Protein AF-A0A8K0QH72-F1 (afdb_monomer_lite)

Radius of gyration: 19.37 Å; chains: 1; bounding box: 42×41×61 Å

Secondary structure (DSSP, 8-state):
-HHHHHTTT-----GGGGTTS-----SS---EE--TT-SS-EE----S--HHHHS-GGG--HHHHHHHHHHHHHHHHHHHHHHTTSHHHHT-TT-HHHHHHHHHHHHHHHHHHHHHH----SSTTHHHHHHHHHHHHHHHHHHTT--HHHHHHHHHHHHHHHHHHHHHHH----HHHHHHHHHHHHHT--

Sequence (190 aa):
MTREWISRGNISYPAYAHNARGGVIAQGLYKGVHVSAFQTPIPALELLISYDWQVSMDLHNQETYCESLNVELMRIDSWLSYVGRTYEISHGPKQLLKEAPGYVQLLREEFELDFMNIDLSAKEGGYQDIKGLTENVMDFLTDEELNEAEQLYILVALLRATKVCQFVQAGSNTTEMHEILLKDVQIHLV

pLDDT: mean 79.12, std 15.75, range [35.84, 97.62]

Structure (mmCIF, N/CA/C/O backbone):
data_AF-A0A8K0QH72-F1
#
_entry.id   AF-A0A8K0QH72-F1
#
loop_
_atom_site.group_PDB
_atom_site.id
_atom_site.type_symbol
_atom_site.label_atom_id
_atom_site.label_alt_id
_atom_site.label_comp_id
_atom_site.label_asym_id
_atom_site.label_entity_id
_atom_site.label_seq_id
_atom_site.pdbx_PDB_ins_code
_atom_site.Cartn_x
_atom_site.Cartn_y
_atom_site.Cartn_z
_atom_site.occupancy
_atom_site.B_iso_or_equiv
_atom_site.auth_seq_id
_atom_site.auth_comp_id
_atom_site.auth_asym_id
_atom_site.auth_atom_id
_atom_site.pdbx_PDB_model_num
ATOM 1 N N . MET A 1 1 ? 8.242 -16.553 -14.712 1.00 68.31 1 MET A N 1
ATOM 2 C CA . MET A 1 1 ? 8.440 -15.749 -13.474 1.00 68.31 1 MET A CA 1
ATOM 3 C C . MET A 1 1 ? 7.896 -14.334 -13.669 1.00 68.31 1 MET A C 1
ATOM 5 O O . MET A 1 1 ? 7.756 -13.922 -14.808 1.00 68.31 1 MET A O 1
ATOM 9 N N . THR A 1 2 ? 7.621 -13.572 -12.604 1.00 73.88 2 THR A N 1
ATOM 10 C CA . THR A 1 2 ? 7.074 -12.192 -12.657 1.00 73.88 2 THR A CA 1
ATOM 11 C C . THR A 1 2 ? 7.856 -11.261 -13.595 1.00 73.88 2 THR A C 1
ATOM 13 O O . THR A 1 2 ? 7.261 -10.498 -14.343 1.00 73.88 2 THR A O 1
ATOM 16 N N . ARG A 1 3 ? 9.183 -11.407 -13.680 1.00 72.00 3 ARG A N 1
ATOM 17 C CA . ARG A 1 3 ? 10.030 -10.697 -14.656 1.00 72.00 3 ARG A CA 1
ATOM 18 C C . ARG A 1 3 ? 9.653 -10.963 -16.127 1.00 72.00 3 ARG A C 1
ATOM 20 O O . ARG A 1 3 ? 9.614 -10.041 -16.931 1.00 72.00 3 ARG A O 1
ATOM 27 N N . GLU A 1 4 ? 9.300 -12.202 -16.474 1.00 75.56 4 GLU A N 1
ATOM 28 C CA . GLU A 1 4 ? 8.872 -12.577 -17.835 1.00 75.56 4 GLU A CA 1
ATOM 29 C C . GLU A 1 4 ? 7.502 -11.995 -18.209 1.00 75.56 4 GLU A C 1
ATOM 31 O O . GLU A 1 4 ? 7.142 -11.948 -19.381 1.00 75.56 4 GLU A O 1
ATOM 36 N N . TRP A 1 5 ? 6.704 -11.593 -17.218 1.00 75.12 5 TRP A N 1
ATOM 37 C CA . TRP A 1 5 ? 5.420 -10.945 -17.457 1.00 75.12 5 TRP A CA 1
ATOM 38 C C . TRP A 1 5 ? 5.616 -9.501 -17.929 1.00 75.12 5 TRP A C 1
ATOM 40 O O . TRP A 1 5 ? 4.999 -9.107 -18.917 1.00 75.12 5 TRP A O 1
ATOM 50 N N . ILE A 1 6 ? 6.524 -8.757 -17.281 1.00 69.44 6 ILE A N 1
ATOM 51 C CA . ILE A 1 6 ? 6.930 -7.404 -17.704 1.00 69.44 6 ILE A CA 1
ATOM 52 C C . ILE A 1 6 ? 7.567 -7.440 -19.094 1.00 69.44 6 ILE A C 1
ATOM 54 O O . ILE A 1 6 ? 7.204 -6.634 -19.945 1.00 69.44 6 ILE A O 1
ATOM 58 N N . SER A 1 7 ? 8.460 -8.399 -19.371 1.00 69.88 7 SER A N 1
ATOM 59 C CA . SER A 1 7 ? 9.144 -8.465 -20.674 1.00 69.88 7 SER A CA 1
ATOM 60 C C . SER A 1 7 ? 8.210 -8.746 -21.859 1.00 69.88 7 SER A C 1
ATOM 62 O O . SER A 1 7 ? 8.587 -8.520 -23.006 1.00 69.88 7 SER A O 1
ATOM 64 N N . ARG A 1 8 ? 6.976 -9.197 -21.598 1.00 75.88 8 ARG A N 1
ATOM 65 C CA . ARG A 1 8 ? 5.908 -9.361 -22.600 1.00 75.88 8 ARG A CA 1
ATOM 66 C C . ARG A 1 8 ? 5.057 -8.100 -22.802 1.00 75.88 8 ARG A C 1
ATOM 68 O O . ARG A 1 8 ? 4.092 -8.152 -23.556 1.00 75.88 8 ARG A O 1
ATOM 75 N N . GLY A 1 9 ? 5.388 -6.993 -22.135 1.00 69.19 9 GLY A N 1
ATOM 76 C CA . GLY A 1 9 ? 4.671 -5.718 -22.237 1.00 69.19 9 GLY A CA 1
ATOM 77 C C . GLY A 1 9 ? 3.380 -5.646 -21.417 1.00 69.19 9 GLY A C 1
ATOM 78 O O . GLY A 1 9 ? 2.561 -4.759 -21.645 1.00 69.19 9 GLY A O 1
ATOM 79 N N . ASN A 1 10 ? 3.168 -6.570 -20.477 1.00 73.69 10 ASN A N 1
ATOM 80 C CA . ASN A 1 10 ? 1.986 -6.541 -19.621 1.00 73.69 10 ASN A CA 1
ATOM 81 C C . ASN A 1 10 ? 2.133 -5.512 -18.489 1.00 73.69 10 ASN A C 1
ATOM 83 O O . ASN A 1 10 ? 3.229 -5.280 -17.983 1.00 73.69 10 ASN A O 1
ATOM 87 N N . ILE A 1 11 ? 1.004 -4.959 -18.044 1.00 76.00 11 ILE A N 1
ATOM 88 C CA . ILE A 1 11 ? 0.929 -3.913 -17.014 1.00 76.00 11 ILE A CA 1
ATOM 89 C C . ILE A 1 11 ? 0.237 -4.473 -15.763 1.00 76.00 11 ILE A C 1
ATOM 91 O O . ILE A 1 11 ? -0.675 -5.297 -15.876 1.00 76.00 11 ILE A O 1
ATOM 95 N N . SER A 1 12 ? 0.648 -4.019 -14.578 1.00 78.19 12 SER A N 1
ATOM 96 C CA . SER A 1 12 ? -0.031 -4.283 -13.306 1.00 78.19 12 SER A CA 1
ATOM 97 C C . SER A 1 12 ? -0.671 -3.028 -12.731 1.00 78.19 12 SER A C 1
ATOM 99 O O . SER A 1 12 ? -0.249 -1.910 -13.014 1.00 78.19 12 SER A O 1
ATOM 101 N N . TYR A 1 13 ? -1.715 -3.224 -11.931 1.00 79.25 13 TYR A N 1
ATOM 102 C CA . TYR A 1 13 ? -2.348 -2.166 -11.153 1.00 79.25 13 TYR A CA 1
ATOM 103 C C . TYR A 1 13 ? -3.208 -2.785 -10.044 1.00 79.25 13 TYR A C 1
ATOM 105 O O . TYR A 1 13 ? -3.777 -3.865 -10.248 1.00 79.25 13 TYR A O 1
ATOM 113 N N . PRO A 1 14 ? -3.344 -2.117 -8.886 1.00 79.00 14 PRO A N 1
ATOM 114 C CA . PRO A 1 14 ? -4.219 -2.568 -7.815 1.00 79.00 14 PRO A CA 1
ATOM 115 C C . PRO A 1 14 ? -5.691 -2.316 -8.168 1.00 79.00 14 PRO A C 1
ATOM 117 O O . PRO A 1 14 ? -6.019 -1.483 -9.015 1.00 79.00 14 PRO A O 1
ATOM 120 N N . ALA A 1 15 ? -6.607 -3.004 -7.487 1.00 75.50 15 ALA A N 1
ATOM 121 C CA . ALA A 1 15 ? -8.042 -2.894 -7.763 1.00 75.50 15 ALA A CA 1
ATOM 122 C C . ALA A 1 15 ? -8.595 -1.468 -7.575 1.00 75.50 15 ALA A C 1
ATOM 124 O O . ALA A 1 15 ? -9.437 -1.031 -8.365 1.00 75.50 15 ALA A O 1
ATOM 125 N N . TYR A 1 16 ? -8.090 -0.724 -6.584 1.00 75.06 16 TYR A N 1
ATOM 126 C CA . TYR A 1 16 ? -8.514 0.656 -6.329 1.00 75.06 16 TYR A CA 1
ATOM 127 C C . TYR A 1 16 ? -8.073 1.647 -7.408 1.00 75.06 16 TYR A C 1
ATOM 129 O O . TYR A 1 16 ? -8.712 2.677 -7.584 1.00 75.06 16 TYR A O 1
ATOM 137 N N . ALA A 1 17 ? -7.045 1.324 -8.199 1.00 68.50 17 ALA A N 1
ATOM 138 C CA . ALA A 1 17 ? -6.631 2.159 -9.326 1.00 68.50 17 ALA A CA 1
ATOM 139 C C . ALA A 1 17 ? -7.588 2.051 -10.529 1.00 68.50 17 ALA A C 1
ATOM 141 O O . ALA A 1 17 ? -7.471 2.814 -11.484 1.00 68.50 17 ALA A O 1
ATOM 142 N N . HIS A 1 18 ? -8.536 1.107 -10.500 1.00 71.31 18 HIS A N 1
ATOM 143 C CA . HIS A 1 18 ? -9.502 0.893 -11.574 1.00 71.31 18 HIS A CA 1
ATOM 144 C C . HIS A 1 18 ? -10.928 0.695 -11.024 1.00 71.31 18 HIS A C 1
ATOM 146 O O . HIS A 1 18 ? -11.632 -0.248 -11.400 1.00 71.31 18 HIS A O 1
ATOM 152 N N . ASN A 1 19 ? -11.379 1.586 -10.133 1.00 63.50 19 ASN A N 1
ATOM 153 C CA . ASN A 1 19 ? -12.757 1.615 -9.611 1.00 63.50 19 ASN A CA 1
ATOM 154 C C . ASN A 1 19 ? -13.240 0.246 -9.087 1.00 63.50 19 ASN A C 1
ATOM 156 O O . ASN A 1 19 ? -14.319 -0.220 -9.461 1.00 63.50 19 ASN A O 1
ATOM 160 N N . ALA A 1 20 ? -12.417 -0.427 -8.279 1.00 69.00 20 ALA A N 1
ATOM 161 C CA . ALA A 1 20 ? -12.689 -1.746 -7.704 1.00 69.00 20 ALA A CA 1
ATOM 162 C C . ALA A 1 20 ? -12.863 -2.907 -8.711 1.00 69.00 20 ALA A C 1
ATOM 164 O O . ALA A 1 20 ? -13.344 -3.975 -8.336 1.00 69.00 20 ALA A O 1
ATOM 165 N N . ARG A 1 21 ? -12.447 -2.776 -9.982 1.00 70.38 21 ARG A N 1
ATOM 166 C CA . ARG A 1 21 ? -12.589 -3.845 -11.003 1.00 70.38 21 ARG A CA 1
ATOM 167 C C . ARG A 1 21 ? -11.536 -4.960 -10.902 1.00 70.38 21 ARG A C 1
ATOM 169 O O . ARG A 1 21 ? -11.047 -5.465 -11.908 1.00 70.38 21 ARG A O 1
ATOM 176 N N . GLY A 1 22 ? -11.180 -5.351 -9.683 1.00 68.62 22 GLY A N 1
ATOM 177 C CA . GLY A 1 22 ? -10.379 -6.542 -9.400 1.00 68.62 22 GLY A CA 1
ATOM 178 C C . GLY A 1 22 ? -8.860 -6.395 -9.536 1.00 68.62 22 GLY A C 1
ATOM 179 O O . GLY A 1 22 ? -8.157 -7.183 -8.920 1.00 68.62 22 GLY A O 1
ATOM 180 N N . GLY A 1 23 ? -8.310 -5.411 -10.251 1.00 81.62 23 GLY A N 1
ATOM 181 C CA . GLY A 1 23 ? -6.847 -5.264 -10.380 1.00 81.62 23 GLY A CA 1
ATOM 182 C C . GLY A 1 23 ? -6.154 -6.477 -11.028 1.00 81.62 23 GLY A C 1
ATOM 183 O O . GLY A 1 23 ? -6.790 -7.485 -11.363 1.00 81.62 23 GLY A O 1
ATOM 184 N N . VAL A 1 24 ? -4.838 -6.393 -11.207 1.00 84.19 24 VAL A N 1
ATOM 185 C CA . VAL A 1 24 ? -4.035 -7.410 -11.905 1.00 84.19 24 VAL A CA 1
ATOM 186 C C . VAL A 1 24 ? -3.139 -8.156 -10.925 1.00 84.19 24 VAL A C 1
ATOM 188 O O . VAL A 1 24 ? -2.323 -7.558 -10.232 1.00 84.19 24 VAL A O 1
ATOM 191 N N . ILE A 1 25 ? -3.250 -9.485 -10.925 1.00 88.88 25 ILE A N 1
ATOM 192 C CA . ILE A 1 25 ? -2.286 -10.375 -10.274 1.00 88.88 25 ILE A CA 1
ATOM 193 C C . ILE A 1 25 ? -1.319 -10.848 -11.357 1.00 88.88 25 ILE A C 1
ATOM 195 O O . ILE A 1 25 ? -1.721 -11.562 -12.279 1.00 88.88 25 ILE A O 1
ATOM 199 N N . ALA A 1 26 ? -0.061 -10.423 -11.276 1.00 85.81 26 ALA A N 1
ATOM 200 C CA . ALA A 1 26 ? 0.959 -10.840 -12.226 1.00 85.81 26 ALA A CA 1
ATOM 201 C C . ALA A 1 26 ? 1.251 -12.344 -12.110 1.00 85.81 26 ALA A C 1
ATOM 203 O O . ALA A 1 26 ? 1.039 -12.980 -11.079 1.00 85.81 26 ALA A O 1
ATOM 204 N N . GLN A 1 27 ? 1.779 -12.944 -13.175 1.00 84.25 27 GLN A N 1
ATOM 205 C CA . GLN A 1 27 ? 2.181 -14.346 -13.112 1.00 84.25 27 GLN A CA 1
ATOM 206 C C . GLN A 1 27 ? 3.404 -14.516 -12.197 1.00 84.25 27 GLN A C 1
ATOM 208 O O . GLN A 1 27 ? 4.429 -13.855 -12.371 1.00 84.25 27 GLN A O 1
ATOM 213 N N . GLY A 1 28 ? 3.337 -15.446 -11.248 1.00 82.31 28 GLY A N 1
ATOM 214 C CA . GLY A 1 28 ? 4.424 -15.692 -10.305 1.00 82.31 28 GLY A CA 1
ATOM 215 C C . GLY A 1 28 ? 4.084 -16.761 -9.275 1.00 82.31 28 GLY A C 1
ATOM 216 O O . GLY A 1 28 ? 2.954 -17.240 -9.211 1.00 82.31 28 GLY A O 1
ATOM 217 N N . LEU A 1 29 ? 5.086 -17.139 -8.484 1.00 83.50 29 LEU A N 1
ATOM 218 C CA . LEU A 1 29 ? 4.887 -17.922 -7.270 1.00 83.50 29 LEU A CA 1
ATOM 219 C C . LEU A 1 29 ? 4.715 -16.947 -6.108 1.00 83.50 29 LEU A C 1
ATOM 221 O O . LEU A 1 29 ? 5.531 -16.044 -5.945 1.00 83.50 29 LEU A O 1
ATOM 225 N N . TYR A 1 30 ? 3.668 -17.153 -5.317 1.00 87.12 30 TYR A N 1
ATOM 226 C CA . TYR A 1 30 ? 3.351 -16.342 -4.150 1.00 87.12 30 TYR A CA 1
ATOM 227 C C . TYR A 1 30 ? 3.384 -17.241 -2.921 1.00 87.12 30 TYR A C 1
ATOM 229 O O . TYR A 1 30 ? 2.559 -18.147 -2.784 1.00 87.12 30 TYR A O 1
ATOM 237 N N . LYS A 1 31 ? 4.355 -17.022 -2.033 1.00 90.31 31 LYS A N 1
ATOM 238 C CA . LYS A 1 31 ? 4.421 -17.758 -0.769 1.00 90.31 31 LYS A CA 1
ATOM 239 C C . LYS A 1 31 ? 3.303 -17.266 0.147 1.00 90.31 31 LYS A C 1
ATOM 241 O O . LYS A 1 31 ? 3.271 -16.088 0.475 1.00 90.31 31 LYS A O 1
ATOM 246 N N . GLY A 1 32 ? 2.408 -18.155 0.566 1.00 92.44 32 GLY A N 1
ATOM 247 C CA . GLY A 1 32 ? 1.374 -17.822 1.545 1.00 92.44 32 GLY A CA 1
ATOM 248 C C . GLY A 1 32 ? 1.959 -17.641 2.948 1.00 92.44 32 GLY A C 1
ATOM 249 O O . GLY A 1 32 ? 2.803 -18.430 3.379 1.00 92.44 32 GLY A O 1
ATOM 250 N N . VAL A 1 33 ? 1.491 -16.623 3.662 1.00 94.06 33 VAL A N 1
ATOM 251 C CA . VAL A 1 33 ? 1.757 -16.374 5.081 1.00 94.06 33 VAL A CA 1
ATOM 252 C C . VAL A 1 33 ? 0.435 -16.235 5.822 1.00 94.06 33 VAL A C 1
ATOM 254 O O . VAL A 1 33 ? -0.546 -15.719 5.286 1.00 94.06 33 VAL A O 1
ATOM 257 N N . HIS A 1 34 ? 0.398 -16.738 7.052 1.00 95.06 34 HIS A N 1
ATOM 258 C CA . HIS A 1 34 ? -0.758 -16.566 7.916 1.00 95.06 34 HIS A CA 1
ATOM 259 C C . HIS A 1 34 ? -0.595 -15.277 8.719 1.00 95.06 34 HIS A C 1
ATOM 261 O O . HIS A 1 34 ? 0.409 -15.098 9.406 1.00 95.06 34 HIS A O 1
ATOM 267 N N . VAL A 1 35 ? -1.584 -14.397 8.608 1.00 93.81 35 VAL A N 1
ATOM 268 C CA . VAL A 1 35 ? -1.690 -13.145 9.357 1.00 93.81 35 VAL A CA 1
ATOM 269 C C . VAL A 1 35 ? -3.032 -13.199 10.074 1.00 93.81 35 VAL A C 1
ATOM 271 O O . VAL A 1 35 ? -4.037 -13.488 9.431 1.00 93.81 35 VAL A O 1
ATOM 274 N N . SER A 1 36 ? -3.047 -12.952 11.385 1.00 95.31 36 SER A N 1
ATOM 275 C CA . SER A 1 36 ? -4.231 -13.124 12.247 1.00 95.31 36 SER A CA 1
ATOM 276 C C . SER A 1 36 ? -5.457 -12.350 11.771 1.00 95.31 36 SER A C 1
ATOM 278 O O . SER A 1 36 ? -6.576 -12.834 11.911 1.00 95.31 36 SER A O 1
ATOM 280 N N . ALA A 1 37 ? -5.236 -11.183 11.166 1.00 95.38 37 ALA A N 1
ATOM 281 C CA . ALA A 1 37 ? -6.281 -10.327 10.623 1.00 95.38 37 ALA A CA 1
ATOM 282 C C . ALA A 1 37 ? -7.035 -10.936 9.421 1.00 95.38 37 ALA A C 1
ATOM 284 O O . ALA A 1 37 ? -8.069 -10.405 9.032 1.00 95.38 37 ALA A O 1
ATOM 285 N N . PHE A 1 38 ? -6.543 -12.032 8.827 1.00 96.44 38 PHE A N 1
ATOM 286 C CA . PHE A 1 38 ? -7.126 -12.661 7.640 1.00 96.44 38 PHE A CA 1
ATOM 287 C C . PHE A 1 38 ? -7.519 -14.119 7.903 1.00 96.44 38 PHE A C 1
ATOM 289 O O . PHE A 1 38 ? -6.746 -14.915 8.439 1.00 96.44 38 PHE A O 1
ATOM 296 N N . GLN A 1 39 ? -8.705 -14.510 7.435 1.00 94.12 39 GLN A N 1
ATOM 297 C CA . GLN A 1 39 ? -9.227 -15.876 7.552 1.00 94.12 39 GLN A CA 1
ATOM 298 C C . GLN A 1 39 ? -8.432 -16.885 6.717 1.00 94.12 39 GLN A C 1
ATOM 300 O O . GLN A 1 39 ? -8.356 -18.068 7.055 1.00 94.12 39 GLN A O 1
ATOM 305 N N . THR A 1 40 ? -7.838 -16.431 5.613 1.00 93.31 40 THR A N 1
ATOM 306 C CA . THR A 1 40 ? -7.041 -17.263 4.706 1.00 93.31 40 THR A CA 1
ATOM 307 C C . THR A 1 40 ? -5.610 -16.752 4.612 1.00 93.31 40 THR A C 1
ATOM 309 O O . THR A 1 40 ? -5.403 -15.541 4.690 1.00 93.31 40 THR A O 1
ATOM 312 N N . PRO A 1 41 ? -4.619 -17.630 4.369 1.00 95.31 41 PRO A N 1
ATOM 313 C CA . PRO A 1 41 ? -3.264 -17.187 4.072 1.00 95.31 41 PRO A CA 1
ATOM 314 C C . PRO A 1 41 ? -3.239 -16.185 2.913 1.00 95.31 41 PRO A C 1
ATOM 316 O O . PRO A 1 41 ? -3.846 -16.421 1.865 1.00 95.31 41 PRO A O 1
ATOM 319 N N . ILE A 1 42 ? -2.499 -15.096 3.097 1.00 95.31 42 ILE A N 1
ATOM 320 C CA . ILE A 1 42 ? -2.268 -14.077 2.070 1.00 95.31 42 ILE A CA 1
ATOM 321 C C . ILE A 1 42 ? -0.845 -14.210 1.516 1.00 95.31 42 ILE A C 1
ATOM 323 O O . ILE A 1 42 ? 0.019 -14.778 2.186 1.00 95.31 42 ILE A O 1
ATOM 327 N N . PRO A 1 43 ? -0.552 -13.720 0.303 1.00 93.75 43 PRO A N 1
ATOM 328 C CA . PRO A 1 43 ? 0.814 -13.668 -0.199 1.00 93.75 43 PRO A CA 1
ATOM 329 C C . PRO A 1 43 ? 1.737 -12.893 0.749 1.00 93.75 43 PRO A C 1
ATOM 331 O O . PRO A 1 43 ? 1.364 -11.842 1.268 1.00 93.75 43 PRO A O 1
ATOM 334 N N . ALA A 1 44 ? 2.960 -13.376 0.945 1.00 91.75 44 ALA A N 1
ATOM 335 C CA . ALA A 1 44 ? 4.017 -12.595 1.569 1.00 91.75 44 ALA A CA 1
ATOM 336 C C . ALA A 1 44 ? 4.313 -11.362 0.707 1.00 91.75 44 ALA A C 1
ATOM 338 O O . ALA A 1 44 ? 4.398 -11.461 -0.522 1.00 91.75 44 ALA A O 1
ATOM 339 N N . LEU A 1 45 ? 4.490 -10.208 1.347 1.00 87.75 45 LEU A N 1
ATOM 340 C CA . LEU A 1 45 ? 4.969 -9.017 0.664 1.00 87.75 45 LEU A CA 1
ATOM 341 C C . LEU A 1 45 ? 6.483 -9.147 0.459 1.00 87.75 45 LEU A C 1
ATOM 343 O O . LEU A 1 45 ? 7.265 -9.017 1.397 1.00 87.75 45 LEU A O 1
ATOM 347 N N . GLU A 1 46 ? 6.893 -9.456 -0.768 1.00 80.56 46 GLU A N 1
ATOM 348 C CA . GLU A 1 46 ? 8.305 -9.573 -1.134 1.00 80.56 46 GLU A CA 1
ATOM 349 C C . GLU A 1 46 ? 8.829 -8.220 -1.619 1.00 80.56 46 GLU A C 1
ATOM 351 O O . GLU A 1 46 ? 8.650 -7.860 -2.785 1.00 80.56 46 GLU A O 1
ATOM 356 N N . LEU A 1 47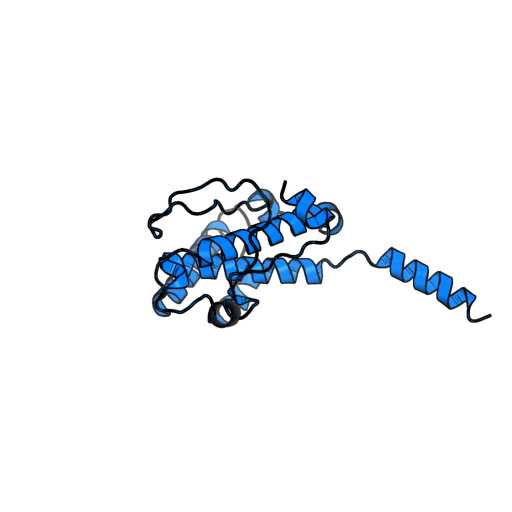 ? 9.477 -7.483 -0.717 1.00 80.06 47 LEU A N 1
ATOM 357 C CA . LEU A 1 47 ? 10.192 -6.252 -1.043 1.00 80.06 47 LEU A CA 1
ATOM 358 C C . LEU A 1 47 ? 11.596 -6.583 -1.552 1.00 80.06 47 LEU A C 1
ATOM 360 O O . LEU A 1 47 ? 12.217 -7.557 -1.126 1.00 80.06 47 LEU A O 1
ATOM 364 N N . LEU A 1 48 ? 12.090 -5.782 -2.490 1.00 68.62 48 LEU A N 1
ATOM 365 C CA . LEU A 1 48 ? 13.369 -6.028 -3.162 1.00 68.62 48 LEU A CA 1
ATOM 366 C C . LEU A 1 48 ? 14.576 -5.715 -2.258 1.00 68.62 48 LEU A C 1
ATOM 368 O O . LEU A 1 48 ? 15.712 -6.046 -2.586 1.00 68.62 48 LEU A O 1
ATOM 372 N N . ILE A 1 49 ? 14.339 -5.042 -1.135 1.00 64.31 49 ILE A N 1
ATOM 373 C CA . ILE A 1 49 ? 15.343 -4.222 -0.467 1.00 64.31 49 ILE A CA 1
ATOM 374 C C . ILE A 1 49 ? 15.493 -4.665 0.994 1.00 64.31 49 ILE A C 1
ATOM 376 O O . ILE A 1 49 ? 14.510 -4.680 1.733 1.00 64.31 49 ILE A O 1
ATOM 380 N N . SER A 1 50 ? 16.713 -5.036 1.413 1.00 59.00 50 SER A N 1
ATOM 381 C CA . SER A 1 50 ? 17.027 -5.272 2.831 1.00 59.00 50 SER A CA 1
ATOM 382 C C . SER A 1 50 ? 17.051 -3.948 3.599 1.00 59.00 50 SER A C 1
ATOM 384 O O . SER A 1 50 ? 17.275 -2.886 3.018 1.00 59.00 50 SER A O 1
ATOM 386 N N . TYR A 1 51 ? 16.861 -4.013 4.917 1.00 56.28 51 TYR A N 1
ATOM 387 C CA . TYR A 1 51 ? 16.991 -2.866 5.823 1.00 56.28 51 TYR A CA 1
ATOM 388 C C . TYR A 1 51 ? 18.266 -2.034 5.557 1.00 56.28 51 TYR A C 1
ATOM 390 O O . TYR A 1 51 ? 18.220 -0.809 5.572 1.00 56.28 51 TYR A O 1
ATOM 398 N N . ASP A 1 52 ? 19.376 -2.680 5.183 1.00 53.97 52 ASP A N 1
ATOM 399 C CA . ASP A 1 52 ? 20.667 -2.028 4.903 1.00 53.97 52 ASP A CA 1
ATOM 400 C C . ASP A 1 52 ? 20.622 -1.007 3.753 1.00 53.97 52 ASP A C 1
ATOM 402 O O . ASP A 1 52 ? 21.389 -0.046 3.733 1.00 53.97 52 ASP A O 1
ATOM 406 N N . TRP A 1 53 ? 19.717 -1.190 2.794 1.00 56.91 53 TRP A N 1
ATOM 407 C CA . TRP A 1 53 ? 19.541 -0.283 1.658 1.00 56.91 53 TRP A CA 1
ATOM 408 C C . TRP A 1 53 ? 18.544 0.835 1.974 1.00 56.91 53 TRP A C 1
ATOM 410 O O . TRP A 1 53 ? 18.684 1.926 1.437 1.00 56.91 53 TRP A O 1
ATOM 420 N N . GLN A 1 54 ? 17.613 0.630 2.917 1.00 55.91 54 GLN A N 1
ATOM 421 C CA . GLN A 1 54 ? 16.748 1.705 3.434 1.00 55.91 54 GLN A CA 1
ATOM 422 C C . GLN A 1 54 ? 17.539 2.775 4.203 1.00 55.91 54 GLN A C 1
ATOM 424 O O . GLN A 1 54 ? 17.118 3.926 4.256 1.00 55.91 54 GLN A O 1
ATOM 429 N N . VAL A 1 55 ? 18.691 2.404 4.770 1.00 53.53 55 VAL A N 1
ATOM 430 C CA . VAL A 1 55 ? 19.508 3.281 5.625 1.00 53.53 55 VAL A CA 1
ATOM 431 C C . VAL A 1 55 ? 20.781 3.812 4.947 1.00 53.53 55 VAL A C 1
ATOM 433 O O . VAL A 1 55 ? 21.504 4.606 5.546 1.00 53.53 55 VAL A O 1
ATOM 436 N N . SER A 1 56 ? 21.092 3.392 3.712 1.00 52.50 56 SER A N 1
ATOM 437 C CA . SER A 1 56 ? 22.347 3.743 3.028 1.00 52.50 56 SER A CA 1
ATOM 438 C C . SER A 1 56 ? 22.107 4.538 1.746 1.00 52.50 56 SER A C 1
ATOM 440 O O . SER A 1 56 ? 21.688 3.998 0.723 1.00 52.50 56 SER A O 1
ATOM 442 N N . MET A 1 57 ? 22.441 5.834 1.783 1.00 50.25 57 MET A N 1
ATOM 443 C CA . MET A 1 57 ? 22.327 6.737 0.631 1.00 50.25 57 MET A CA 1
ATOM 444 C C . MET A 1 57 ? 23.121 6.264 -0.599 1.00 50.25 57 MET A C 1
ATOM 446 O O . MET A 1 57 ? 22.668 6.471 -1.723 1.00 50.25 57 MET A O 1
ATOM 450 N N . ASP A 1 58 ? 24.230 5.551 -0.395 1.00 53.53 58 ASP A N 1
ATOM 451 C CA . ASP A 1 58 ? 25.155 5.118 -1.450 1.00 53.53 58 ASP A CA 1
ATOM 452 C C . ASP A 1 58 ? 24.634 3.944 -2.303 1.00 53.53 58 ASP A C 1
ATOM 454 O O . ASP A 1 58 ? 25.192 3.648 -3.362 1.00 53.53 58 ASP A O 1
ATOM 458 N N . LEU A 1 59 ? 23.558 3.270 -1.876 1.00 53.16 59 LEU A N 1
ATOM 459 C CA . LEU A 1 59 ? 22.980 2.125 -2.591 1.00 53.16 59 LEU A CA 1
ATOM 460 C C . LEU A 1 59 ? 21.843 2.507 -3.564 1.00 53.16 59 LEU A C 1
ATOM 4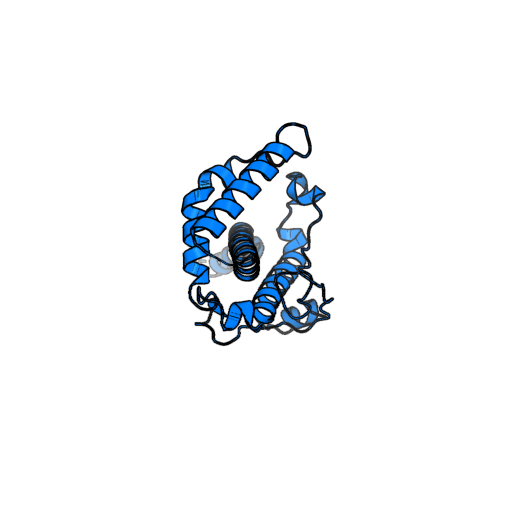62 O O . LEU A 1 59 ? 21.392 1.663 -4.345 1.00 53.16 59 LEU A O 1
ATOM 466 N N . HIS A 1 60 ? 21.423 3.777 -3.591 1.00 58.31 60 HIS A N 1
ATOM 467 C CA . HIS A 1 60 ? 20.279 4.282 -4.367 1.00 58.31 60 HIS A CA 1
ATOM 468 C C . HIS A 1 60 ? 20.558 4.531 -5.862 1.00 58.31 60 HIS A C 1
ATOM 470 O O . HIS A 1 60 ? 19.961 5.431 -6.452 1.00 58.31 60 HIS A O 1
ATOM 476 N N . ASN A 1 61 ? 21.429 3.761 -6.527 1.00 63.31 61 ASN A N 1
ATOM 477 C CA . ASN A 1 61 ? 21.574 3.892 -7.984 1.00 63.31 61 ASN A CA 1
ATOM 478 C C . ASN A 1 61 ? 20.346 3.291 -8.698 1.00 63.31 61 ASN A C 1
ATOM 480 O O . ASN A 1 61 ? 20.345 2.138 -9.132 1.00 63.31 61 ASN A O 1
ATOM 484 N N . GLN A 1 62 ? 19.275 4.079 -8.783 1.00 60.12 62 GLN A N 1
ATOM 485 C CA . GLN A 1 62 ? 17.982 3.665 -9.324 1.00 60.12 62 GLN A CA 1
ATOM 486 C C . GLN A 1 62 ? 18.059 3.277 -10.810 1.00 60.12 62 GLN A C 1
ATOM 488 O O . GLN A 1 62 ? 17.334 2.373 -11.223 1.00 60.12 62 GLN A O 1
ATOM 493 N N . GLU A 1 63 ? 18.981 3.858 -11.590 1.00 62.34 63 GLU A N 1
ATOM 494 C CA . GLU A 1 63 ? 19.213 3.461 -12.989 1.00 62.34 63 GLU A CA 1
ATOM 495 C C . GLU A 1 63 ? 19.695 2.008 -13.093 1.00 62.34 63 GLU A C 1
ATOM 497 O O . GLU A 1 63 ? 19.217 1.246 -13.933 1.00 62.34 63 GLU A O 1
ATOM 502 N N . THR A 1 64 ? 20.580 1.587 -12.186 1.00 65.81 64 THR A N 1
ATOM 503 C CA . THR A 1 64 ? 21.129 0.220 -12.173 1.00 65.81 64 THR A CA 1
ATOM 504 C C . THR A 1 64 ? 20.083 -0.816 -11.750 1.00 65.81 64 THR A C 1
ATOM 506 O O . THR A 1 64 ? 20.122 -1.962 -12.198 1.00 65.81 64 THR A O 1
ATOM 509 N N . TYR A 1 65 ? 19.120 -0.425 -10.910 1.00 70.12 65 TYR A N 1
ATOM 510 C CA . TYR A 1 65 ? 18.124 -1.335 -10.334 1.00 70.12 65 TYR A CA 1
ATOM 511 C C . TYR A 1 65 ? 16.717 -1.192 -10.928 1.00 70.12 65 TYR A C 1
ATOM 513 O O . TYR A 1 65 ? 15.795 -1.838 -10.432 1.00 70.12 65 TYR A O 1
ATOM 521 N N . CYS A 1 66 ? 16.535 -0.415 -12.001 1.00 71.62 66 CYS A N 1
ATOM 522 C CA . CYS A 1 66 ? 15.224 -0.088 -12.575 1.00 71.62 66 CYS A CA 1
ATOM 523 C C . CYS A 1 66 ? 14.350 -1.325 -12.870 1.00 71.62 66 CYS A C 1
ATOM 525 O O . CYS A 1 66 ? 13.186 -1.370 -12.477 1.00 71.62 66 CYS A O 1
ATOM 527 N N . GLU A 1 67 ? 14.905 -2.380 -13.481 1.00 74.88 67 GLU A N 1
ATOM 528 C CA . GLU A 1 67 ? 14.155 -3.619 -13.748 1.00 74.88 67 GLU A CA 1
ATOM 529 C C . GLU A 1 67 ? 13.690 -4.304 -12.453 1.00 74.88 67 GLU A C 1
ATOM 531 O O . GLU A 1 67 ? 12.548 -4.750 -12.339 1.00 74.88 67 GLU A O 1
ATOM 536 N N . SER A 1 68 ? 14.576 -4.385 -11.464 1.00 78.19 68 SER A N 1
ATOM 537 C CA . SER A 1 68 ? 14.290 -5.014 -10.178 1.00 78.19 68 SER A CA 1
ATOM 538 C C . SER A 1 68 ? 13.242 -4.223 -9.401 1.00 78.19 68 SER A C 1
ATOM 540 O O . SER A 1 68 ? 12.281 -4.799 -8.894 1.00 78.19 68 SER A O 1
ATOM 542 N N . LEU A 1 69 ? 13.369 -2.899 -9.389 1.00 77.31 69 LEU A N 1
ATOM 543 C CA . LEU A 1 69 ? 12.373 -2.006 -8.828 1.00 77.31 69 LEU A CA 1
ATOM 544 C C . LEU A 1 69 ? 11.020 -2.225 -9.552 1.00 77.31 69 LEU A C 1
ATOM 546 O O . LEU A 1 69 ? 10.009 -2.453 -8.887 1.00 77.31 69 LEU A O 1
ATOM 550 N N . ASN A 1 70 ? 10.962 -2.256 -10.889 1.00 79.06 70 ASN A N 1
ATOM 551 C CA . ASN A 1 70 ? 9.704 -2.493 -11.623 1.00 79.06 70 ASN A CA 1
ATOM 552 C C . ASN A 1 70 ? 9.037 -3.825 -11.236 1.00 79.06 70 ASN A C 1
ATOM 554 O O . ASN A 1 70 ? 7.812 -3.909 -11.107 1.00 79.06 70 ASN A O 1
ATOM 558 N N . VAL A 1 71 ? 9.837 -4.870 -11.006 1.00 82.19 71 VAL A N 1
ATOM 559 C CA . VAL A 1 71 ? 9.343 -6.157 -10.498 1.00 82.19 71 VAL A CA 1
ATOM 560 C C . VAL A 1 71 ? 8.781 -6.021 -9.078 1.00 82.19 71 VAL A C 1
ATOM 562 O O . VAL A 1 71 ? 7.738 -6.613 -8.797 1.00 82.19 71 VAL A O 1
ATOM 565 N N . GLU A 1 72 ? 9.424 -5.254 -8.195 1.00 84.62 72 GLU A N 1
ATOM 566 C CA . GLU A 1 72 ? 8.919 -4.954 -6.845 1.00 84.62 72 GLU A CA 1
ATOM 567 C C . GLU A 1 72 ? 7.554 -4.265 -6.903 1.00 84.62 72 GLU A C 1
ATOM 569 O O . GLU A 1 72 ? 6.598 -4.741 -6.290 1.00 84.62 72 GLU A O 1
ATOM 574 N N . LEU A 1 73 ? 7.427 -3.198 -7.696 1.00 84.25 73 LEU A N 1
ATOM 575 C CA . LEU A 1 73 ? 6.168 -2.468 -7.837 1.00 84.25 73 LEU A CA 1
ATOM 576 C C . LEU A 1 73 ? 5.050 -3.374 -8.363 1.00 84.25 73 LEU A C 1
ATOM 578 O O . LEU A 1 73 ? 3.946 -3.380 -7.822 1.00 84.25 73 LEU A O 1
ATOM 582 N N . MET A 1 74 ? 5.350 -4.209 -9.360 1.00 86.31 74 MET A N 1
ATOM 583 C CA . MET A 1 74 ? 4.376 -5.161 -9.888 1.00 86.31 74 MET A CA 1
ATOM 584 C C . MET A 1 74 ? 3.964 -6.224 -8.861 1.00 86.31 74 MET A C 1
ATOM 586 O O . MET A 1 74 ? 2.815 -6.680 -8.849 1.00 86.31 74 MET A O 1
ATOM 590 N N . ARG A 1 75 ? 4.881 -6.631 -7.980 1.00 88.31 75 ARG A N 1
ATOM 591 C CA . ARG A 1 75 ? 4.570 -7.538 -6.868 1.00 88.31 75 ARG A CA 1
ATOM 592 C C . ARG A 1 75 ? 3.686 -6.865 -5.828 1.00 88.31 75 ARG A C 1
ATOM 594 O O . ARG A 1 75 ? 2.743 -7.510 -5.381 1.00 88.31 75 ARG A O 1
ATOM 601 N N . ILE A 1 76 ? 3.925 -5.593 -5.515 1.00 90.94 76 ILE A N 1
ATOM 602 C CA . ILE A 1 76 ? 3.058 -4.797 -4.637 1.00 90.94 76 ILE A CA 1
ATOM 603 C C . ILE A 1 76 ? 1.654 -4.661 -5.252 1.00 90.94 76 ILE A C 1
ATOM 605 O O . ILE A 1 76 ? 0.665 -4.961 -4.586 1.00 90.94 76 ILE A O 1
ATOM 609 N N . ASP A 1 77 ? 1.547 -4.314 -6.538 1.00 90.38 77 ASP A N 1
ATOM 610 C CA . ASP A 1 77 ? 0.258 -4.232 -7.244 1.00 90.38 77 ASP A CA 1
ATOM 611 C C . ASP A 1 77 ? -0.481 -5.584 -7.250 1.00 90.38 77 ASP A C 1
ATOM 613 O O . ASP A 1 77 ? -1.701 -5.643 -7.061 1.00 90.38 77 ASP A O 1
ATOM 617 N N . SER A 1 78 ? 0.258 -6.684 -7.437 1.00 91.12 78 SER A N 1
ATOM 618 C CA . SER A 1 78 ? -0.292 -8.043 -7.386 1.00 91.12 78 SER A CA 1
ATOM 619 C C . SER A 1 78 ? -0.755 -8.420 -5.985 1.00 91.12 78 SER A C 1
ATOM 621 O O . SER A 1 78 ? -1.799 -9.052 -5.845 1.00 91.12 78 SER A O 1
ATOM 623 N N . TRP A 1 79 ? 0.002 -8.028 -4.956 1.00 94.31 79 TRP A N 1
ATOM 624 C CA . TRP A 1 79 ? -0.352 -8.240 -3.556 1.00 94.31 79 TRP A CA 1
ATOM 625 C C . TRP A 1 79 ? -1.646 -7.504 -3.222 1.00 94.31 79 TRP A C 1
ATOM 627 O O . TRP A 1 79 ? -2.599 -8.135 -2.777 1.00 94.31 79 TRP A O 1
ATOM 637 N N . LEU A 1 80 ? -1.735 -6.210 -3.549 1.00 94.00 80 LEU A N 1
ATOM 638 C CA . LEU A 1 80 ? -2.940 -5.398 -3.343 1.00 94.00 80 LEU A CA 1
ATOM 639 C C . LEU A 1 80 ? -4.137 -5.966 -4.111 1.00 94.00 80 LEU A C 1
ATOM 641 O O . LEU A 1 80 ? -5.251 -6.008 -3.601 1.00 94.00 80 LEU A O 1
ATOM 645 N N . SER A 1 81 ? -3.915 -6.471 -5.323 1.00 92.75 81 SER A N 1
ATOM 646 C CA . SER A 1 81 ? -4.962 -7.139 -6.097 1.00 92.75 81 SER A CA 1
ATOM 647 C C . SER A 1 81 ? -5.407 -8.452 -5.449 1.00 92.75 81 SER A C 1
ATOM 649 O O . SER A 1 81 ? -6.605 -8.726 -5.378 1.00 92.75 81 SER A O 1
ATOM 651 N N . TYR A 1 82 ? -4.477 -9.281 -4.977 1.00 93.56 82 TYR A N 1
ATOM 652 C CA . TYR A 1 82 ? -4.800 -10.546 -4.323 1.00 93.56 82 TYR A CA 1
ATOM 653 C C . TYR A 1 82 ? -5.538 -10.307 -3.006 1.00 93.56 82 TYR A C 1
ATOM 655 O O . TYR A 1 82 ? -6.631 -10.830 -2.808 1.00 93.56 82 TYR A O 1
ATOM 663 N N . VAL A 1 83 ? -4.965 -9.485 -2.128 1.00 95.12 83 VAL A N 1
ATOM 664 C CA . VAL A 1 83 ? -5.523 -9.184 -0.807 1.00 95.12 83 VAL A CA 1
ATOM 665 C C . VAL A 1 83 ? -6.833 -8.408 -0.932 1.00 95.12 83 VAL A C 1
ATOM 667 O O . VAL A 1 83 ? -7.776 -8.677 -0.201 1.00 95.12 83 VAL A O 1
ATOM 670 N N . GLY A 1 84 ? -6.980 -7.569 -1.959 1.00 94.19 84 GLY A N 1
ATOM 671 C CA . GLY A 1 84 ? -8.250 -6.919 -2.282 1.00 94.19 84 GLY A CA 1
ATOM 672 C C . GLY A 1 84 ? -9.400 -7.882 -2.611 1.00 94.19 84 GLY A C 1
ATOM 673 O O . GLY A 1 84 ? -10.559 -7.478 -2.584 1.00 94.19 84 GLY A O 1
ATOM 674 N N . ARG A 1 85 ? -9.112 -9.156 -2.916 1.00 93.06 85 ARG A N 1
ATOM 675 C CA . ARG A 1 85 ? -10.124 -10.204 -3.139 1.00 93.06 85 ARG A CA 1
ATOM 676 C C . ARG A 1 85 ? -10.467 -10.994 -1.874 1.00 93.06 85 ARG A C 1
ATOM 678 O O . ARG A 1 85 ? -11.376 -11.820 -1.936 1.00 93.06 85 ARG A O 1
ATOM 685 N N . THR A 1 86 ? -9.766 -10.795 -0.757 1.00 94.81 86 THR A N 1
ATOM 686 C CA . THR A 1 86 ? -10.130 -11.465 0.498 1.00 94.81 86 THR A CA 1
ATOM 687 C C . THR A 1 86 ? -11.417 -10.867 1.052 1.00 94.81 86 THR A C 1
ATOM 689 O O . THR A 1 86 ? -11.820 -9.759 0.677 1.00 94.81 86 THR A O 1
ATOM 692 N N . TYR A 1 87 ? -12.104 -11.614 1.916 1.00 95.19 87 TYR A N 1
ATOM 693 C CA . TYR A 1 87 ? -13.390 -11.187 2.463 1.00 95.19 87 TYR A CA 1
ATOM 694 C C . TYR A 1 87 ? -13.255 -9.878 3.251 1.00 95.19 87 TYR A C 1
ATOM 696 O O . TYR A 1 87 ? -14.058 -8.966 3.077 1.00 95.19 87 TYR A O 1
ATOM 704 N N . GLU A 1 88 ? -12.186 -9.762 4.035 1.00 96.75 88 GLU A N 1
ATOM 705 C CA . GLU A 1 88 ? -11.901 -8.640 4.927 1.00 96.75 88 GLU A CA 1
ATOM 706 C C . GLU A 1 88 ? -11.744 -7.313 4.180 1.00 96.75 88 GLU A C 1
ATOM 708 O O . GLU A 1 88 ? -12.131 -6.278 4.709 1.00 96.75 88 GLU A O 1
ATOM 713 N N . ILE A 1 89 ? -11.227 -7.337 2.945 1.00 95.94 89 ILE A N 1
ATOM 714 C CA . ILE A 1 89 ? -11.047 -6.124 2.134 1.00 95.94 89 ILE A CA 1
ATOM 715 C C . ILE A 1 89 ? -12.206 -5.908 1.162 1.00 95.94 89 ILE A C 1
ATOM 717 O O . ILE A 1 89 ? -12.712 -4.794 1.032 1.00 95.94 89 ILE A O 1
ATOM 721 N N . SER A 1 90 ? -12.654 -6.959 0.470 1.00 94.19 90 SER A N 1
ATOM 722 C CA . SER A 1 90 ? -13.726 -6.836 -0.530 1.00 94.19 90 SER A CA 1
ATOM 723 C C . SER A 1 90 ? -15.094 -6.526 0.081 1.00 94.19 90 SER A C 1
ATOM 725 O O . SER A 1 90 ? -15.919 -5.891 -0.574 1.00 94.19 90 SER A O 1
ATOM 727 N N . HIS A 1 91 ? -15.318 -6.949 1.326 1.00 94.31 91 HIS A N 1
ATOM 728 C CA . HIS A 1 91 ? -16.535 -6.703 2.101 1.00 94.31 91 HIS A CA 1
ATOM 729 C C . HIS A 1 91 ? -16.236 -5.921 3.392 1.00 94.31 91 HIS A C 1
ATOM 731 O O . HIS A 1 91 ? -17.059 -5.903 4.308 1.00 94.31 91 HIS A O 1
ATOM 737 N N . GLY A 1 92 ? -15.059 -5.289 3.467 1.00 93.81 92 GLY A N 1
ATOM 738 C CA . GLY A 1 92 ? -14.642 -4.468 4.598 1.00 93.81 92 GLY A CA 1
ATOM 739 C C . GLY A 1 92 ? -15.495 -3.203 4.747 1.00 93.81 92 GLY A C 1
ATOM 740 O O . GLY A 1 92 ? -15.978 -2.657 3.744 1.00 93.81 92 GLY A O 1
ATOM 741 N N . PRO A 1 93 ? -15.701 -2.720 5.984 1.00 93.62 93 PRO A N 1
ATOM 742 C CA . PRO A 1 93 ? -16.569 -1.579 6.270 1.00 93.62 93 PRO A CA 1
ATOM 743 C C . PRO A 1 93 ? -16.123 -0.287 5.576 1.00 93.62 93 PRO A C 1
ATOM 745 O O . PRO A 1 93 ? -16.976 0.516 5.189 1.00 93.62 93 PRO A O 1
ATOM 748 N N . LYS A 1 94 ? -14.815 -0.091 5.367 1.00 95.00 94 LYS A N 1
ATOM 749 C CA . LYS A 1 94 ? -14.257 1.145 4.795 1.00 95.00 94 LYS A CA 1
ATOM 750 C C . LYS A 1 94 ? -14.154 1.111 3.268 1.00 95.00 94 LYS A C 1
ATOM 752 O O . LYS A 1 94 ? -13.677 2.065 2.664 1.00 95.00 94 LYS A O 1
ATOM 757 N N . GLN A 1 95 ? -14.626 0.039 2.617 1.00 93.31 95 GLN A N 1
ATOM 758 C CA . GLN A 1 95 ? -14.716 -0.074 1.152 1.00 93.31 95 GLN A CA 1
ATOM 759 C C . GLN A 1 95 ? -13.398 0.272 0.429 1.00 93.31 95 GLN A C 1
ATOM 761 O O . GLN A 1 95 ? -13.383 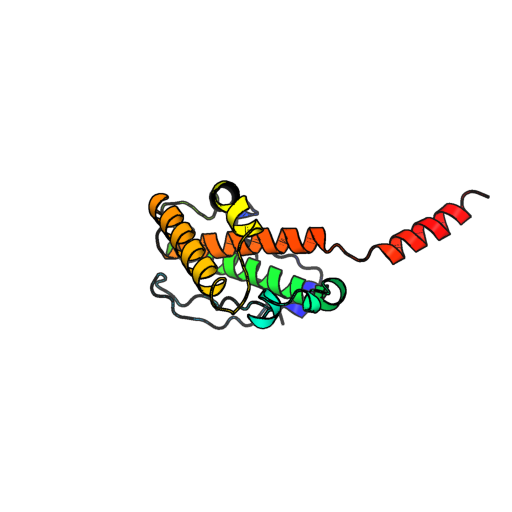0.957 -0.598 1.00 93.31 95 GLN A O 1
ATOM 766 N N . LEU A 1 96 ? -12.271 -0.236 0.939 1.00 92.81 96 LEU A N 1
ATOM 767 C CA . LEU A 1 96 ? -10.925 0.160 0.499 1.00 92.81 96 LEU A CA 1
ATOM 768 C C . LEU A 1 96 ? -10.620 -0.105 -0.982 1.00 92.81 96 LEU A C 1
ATOM 770 O O . LEU A 1 96 ? -9.708 0.493 -1.549 1.00 92.81 96 LEU A O 1
ATOM 774 N N . LEU A 1 97 ? -11.403 -0.945 -1.661 1.00 90.88 97 LEU A N 1
ATOM 775 C CA . LEU A 1 97 ? -11.305 -1.094 -3.117 1.00 90.88 97 LEU A CA 1
ATOM 776 C C . LEU A 1 97 ? -11.679 0.181 -3.891 1.00 90.88 97 LEU A C 1
ATOM 778 O O . LEU A 1 97 ? -11.432 0.240 -5.094 1.00 90.88 97 LEU A O 1
ATOM 782 N N . LYS A 1 98 ? -12.279 1.173 -3.231 1.00 87.25 98 LYS A N 1
ATOM 783 C CA . LYS A 1 98 ? -12.583 2.497 -3.784 1.00 87.25 98 LYS A CA 1
ATOM 784 C C . LYS A 1 98 ? -11.925 3.609 -2.982 1.00 87.25 98 LYS A C 1
ATOM 786 O O . LYS A 1 98 ? -11.341 4.498 -3.585 1.00 87.25 98 LYS A O 1
ATOM 791 N N . GLU A 1 99 ? -11.978 3.516 -1.655 1.00 90.69 99 GLU A N 1
ATOM 792 C CA . GLU A 1 99 ? -11.605 4.623 -0.766 1.00 90.69 99 GLU A CA 1
ATOM 793 C C . GLU A 1 99 ? -10.114 4.651 -0.399 1.00 90.69 99 GLU A C 1
ATOM 795 O O . GLU A 1 99 ? -9.632 5.647 0.133 1.00 90.69 99 GLU A O 1
ATOM 800 N N . ALA A 1 100 ? -9.340 3.603 -0.720 1.00 90.62 100 ALA A N 1
ATOM 801 C CA . ALA A 1 100 ? -7.911 3.562 -0.392 1.00 90.62 100 ALA A CA 1
ATOM 802 C C . ALA A 1 100 ? -7.101 4.790 -0.863 1.00 90.62 100 ALA A C 1
ATOM 804 O O . ALA A 1 100 ? -6.257 5.244 -0.092 1.00 90.62 100 ALA A O 1
ATOM 805 N N . PRO A 1 101 ? -7.328 5.377 -2.058 1.00 88.81 101 PRO A N 1
ATOM 806 C CA . PRO A 1 101 ? -6.647 6.609 -2.454 1.00 88.81 101 PRO A CA 1
ATOM 807 C C . PRO A 1 101 ? -6.890 7.783 -1.497 1.00 88.81 101 PRO A C 1
ATOM 809 O O . PRO A 1 101 ? -5.963 8.551 -1.258 1.00 88.81 101 PRO A O 1
ATOM 812 N N . GLY A 1 102 ? -8.096 7.899 -0.928 1.00 86.56 102 GLY A N 1
ATOM 813 C CA . GLY A 1 102 ? -8.426 8.936 0.052 1.00 86.56 102 GLY A CA 1
ATOM 814 C C . GLY A 1 102 ? -7.641 8.759 1.350 1.00 86.56 102 GLY A C 1
ATOM 815 O O . GLY A 1 102 ? -7.011 9.699 1.818 1.00 86.56 102 GLY A O 1
ATOM 816 N N . 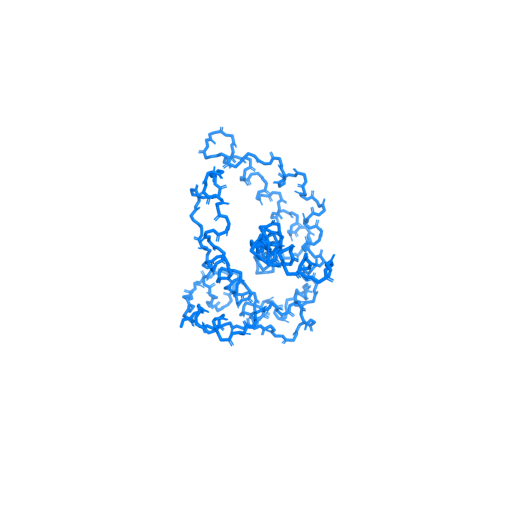TYR A 1 103 ? -7.570 7.532 1.870 1.00 91.00 103 TYR A N 1
ATOM 817 C CA . TYR A 1 103 ? -6.761 7.222 3.055 1.00 91.00 103 TYR A CA 1
ATOM 818 C C . TYR A 1 103 ? -5.263 7.445 2.838 1.00 91.00 103 TYR A C 1
ATOM 820 O O . TYR A 1 103 ? -4.581 7.964 3.717 1.00 91.00 103 TYR A O 1
ATOM 828 N N . VAL A 1 104 ? -4.741 7.092 1.659 1.00 89.19 104 VAL A N 1
ATOM 829 C CA . VAL A 1 104 ? -3.341 7.375 1.306 1.00 89.19 104 VAL A CA 1
ATOM 830 C C . VAL A 1 104 ? -3.079 8.881 1.278 1.00 89.19 104 VAL A C 1
ATOM 832 O O . VAL A 1 104 ? -2.017 9.317 1.717 1.00 89.19 104 VAL A O 1
ATOM 835 N N . GLN A 1 105 ? -4.028 9.677 0.780 1.00 86.94 105 GLN A N 1
ATOM 836 C CA . GLN A 1 105 ? -3.916 11.132 0.801 1.00 86.94 105 GLN A CA 1
ATOM 837 C C . GLN A 1 105 ? -3.933 11.680 2.233 1.00 86.94 105 GLN A C 1
ATOM 839 O O . GLN A 1 105 ? -3.052 12.466 2.561 1.00 86.94 105 GLN A O 1
ATOM 844 N N . LEU A 1 106 ? -4.859 11.228 3.083 1.00 92.94 106 LEU A N 1
ATOM 845 C CA . LEU A 1 106 ? -4.936 11.651 4.487 1.00 92.94 106 LEU A CA 1
ATOM 846 C C . LEU A 1 106 ? -3.642 11.342 5.248 1.00 92.94 106 LEU A C 1
ATOM 848 O O . LEU A 1 106 ? -3.070 12.228 5.870 1.00 92.94 106 LEU A O 1
ATOM 852 N N . LEU A 1 107 ? -3.128 10.113 5.125 1.00 90.56 107 LEU A N 1
ATOM 853 C CA . LEU A 1 107 ? -1.850 9.727 5.731 1.00 90.56 107 LEU A CA 1
ATOM 854 C C . LEU A 1 107 ? -0.691 10.581 5.230 1.00 90.56 107 LEU A C 1
ATOM 856 O O . LEU A 1 107 ? 0.207 10.921 5.995 1.00 90.56 107 LEU A O 1
ATOM 860 N N . ARG A 1 108 ? -0.681 10.895 3.932 1.00 86.25 108 ARG A N 1
ATOM 861 C CA . ARG A 1 108 ? 0.347 11.764 3.378 1.00 86.25 108 ARG A CA 1
ATOM 862 C C . ARG A 1 108 ? 0.245 13.155 3.990 1.00 86.25 108 ARG A C 1
ATOM 864 O O . ARG A 1 108 ? 1.265 13.661 4.416 1.00 86.25 108 ARG A O 1
ATOM 871 N N . GLU A 1 109 ? -0.935 13.763 4.013 1.00 89.25 109 GLU A N 1
ATOM 872 C CA . GLU A 1 109 ? -1.127 15.120 4.537 1.00 89.25 109 GLU A CA 1
ATOM 873 C C . GLU A 1 109 ? -0.778 15.223 6.026 1.00 89.25 109 GLU A C 1
ATOM 875 O O . GLU A 1 109 ? -0.129 16.189 6.421 1.00 89.25 109 GLU A O 1
ATOM 880 N N . GLU A 1 110 ? -1.139 14.214 6.819 1.00 94.19 110 GLU A N 1
ATOM 881 C CA . GLU A 1 110 ? -0.861 14.184 8.258 1.00 94.19 110 GLU A CA 1
ATOM 882 C C . GLU A 1 110 ? 0.633 13.989 8.555 1.00 94.19 110 GLU A C 1
ATOM 884 O O . GLU A 1 110 ? 1.207 14.720 9.357 1.00 94.19 110 GLU A O 1
ATOM 889 N N . PHE A 1 111 ? 1.289 13.043 7.872 1.00 91.38 111 PHE A N 1
ATOM 890 C CA . PHE A 1 111 ? 2.642 12.595 8.224 1.00 91.38 111 PHE A CA 1
ATOM 891 C C . PHE A 1 111 ? 3.737 13.046 7.239 1.00 91.38 111 PHE A C 1
ATOM 893 O O . PHE A 1 111 ? 4.871 12.574 7.333 1.00 91.38 111 PHE A O 1
ATOM 900 N N . GLU A 1 112 ? 3.457 13.941 6.275 1.00 87.12 112 GLU A N 1
ATOM 901 C CA . GLU A 1 112 ? 4.439 14.360 5.249 1.00 87.12 112 GLU A CA 1
ATOM 902 C C . GLU A 1 112 ? 5.736 14.872 5.882 1.00 87.12 112 GLU A C 1
ATOM 904 O O . GLU A 1 112 ? 6.828 14.444 5.504 1.00 87.12 112 GLU A O 1
ATOM 909 N N . LEU A 1 113 ? 5.619 15.764 6.870 1.00 84.75 113 LEU A N 1
ATOM 910 C CA . LEU A 1 113 ? 6.778 16.339 7.549 1.00 84.75 113 LEU A CA 1
ATOM 911 C C . LEU A 1 113 ? 7.536 15.294 8.368 1.00 84.75 113 LEU A C 1
ATOM 913 O O . LEU A 1 113 ? 8.766 15.325 8.377 1.00 84.75 113 LEU A O 1
ATOM 917 N N . ASP A 1 114 ? 6.840 14.363 9.014 1.00 88.81 114 ASP A N 1
ATOM 918 C CA . ASP A 1 114 ? 7.485 13.298 9.780 1.00 88.81 114 ASP A CA 1
ATOM 919 C C . ASP A 1 114 ? 8.267 12.363 8.856 1.00 88.81 114 ASP A C 1
ATOM 921 O O . ASP A 1 114 ? 9.449 12.108 9.086 1.00 88.81 114 ASP A O 1
ATOM 925 N N . PHE A 1 115 ? 7.666 11.933 7.742 1.00 83.00 115 PHE A N 1
ATOM 926 C CA . PHE A 1 115 ? 8.348 11.102 6.747 1.00 83.00 115 PHE A CA 1
ATOM 927 C C . PHE A 1 115 ? 9.552 11.797 6.106 1.00 83.00 115 PHE A C 1
ATOM 929 O O . PHE A 1 115 ? 10.514 11.126 5.737 1.00 83.00 115 PHE A O 1
ATOM 936 N N . MET A 1 116 ? 9.516 13.122 5.954 1.00 80.19 116 MET A N 1
ATOM 937 C CA . MET A 1 116 ? 10.639 13.882 5.400 1.00 80.19 116 MET A CA 1
ATOM 938 C C . MET A 1 116 ? 11.795 14.069 6.386 1.00 80.19 116 MET A C 1
ATOM 940 O O . MET A 1 116 ? 12.939 14.188 5.948 1.00 80.19 116 MET A O 1
ATOM 944 N N . ASN A 1 117 ? 11.506 14.132 7.688 1.00 82.50 117 ASN A N 1
ATOM 945 C CA . ASN A 1 117 ? 12.484 14.516 8.710 1.00 82.50 117 ASN A CA 1
ATOM 946 C C . ASN A 1 117 ? 12.940 13.359 9.606 1.00 82.50 117 ASN A C 1
ATOM 948 O O . ASN A 1 117 ? 13.828 13.558 10.434 1.00 82.50 117 ASN A O 1
ATOM 952 N N . ILE A 1 118 ? 12.346 12.174 9.460 1.00 82.69 118 ILE A N 1
ATOM 953 C CA . ILE A 1 118 ? 12.681 10.996 10.257 1.00 82.69 118 ILE A CA 1
ATOM 954 C C . ILE A 1 118 ? 14.162 10.610 10.135 1.00 82.69 118 ILE A C 1
ATOM 956 O O . ILE A 1 118 ? 14.714 10.508 9.035 1.00 82.69 118 ILE A O 1
ATOM 960 N N . ASP A 1 119 ? 14.805 10.338 11.275 1.00 77.50 119 ASP A N 1
ATOM 961 C CA . ASP A 1 119 ? 16.132 9.729 11.293 1.00 77.50 119 ASP A CA 1
ATOM 962 C C . ASP A 1 119 ? 16.023 8.237 10.953 1.00 77.50 119 ASP A C 1
ATOM 964 O O . ASP A 1 119 ? 15.563 7.417 11.745 1.00 77.50 119 ASP A O 1
ATOM 968 N N . LEU A 1 120 ? 16.473 7.873 9.753 1.00 73.06 120 LEU A N 1
ATOM 969 C CA . LEU A 1 120 ? 16.509 6.486 9.286 1.00 73.06 120 LEU A CA 1
ATOM 970 C C . LEU A 1 120 ? 17.732 5.711 9.809 1.00 73.06 120 LEU A C 1
ATOM 972 O O . LEU A 1 120 ? 17.968 4.577 9.393 1.00 73.06 120 LEU A O 1
ATOM 976 N N . SER A 1 121 ? 18.562 6.294 10.679 1.00 69.19 121 SER A N 1
ATOM 977 C CA . SER A 1 121 ? 19.773 5.633 11.155 1.00 69.19 121 SER A CA 1
ATOM 978 C C . SER A 1 121 ? 19.474 4.428 12.058 1.00 69.19 121 SER A C 1
ATOM 980 O O . SER A 1 121 ? 18.606 4.438 12.925 1.00 69.19 121 SER A O 1
ATOM 982 N N . ALA A 1 122 ? 20.266 3.365 11.905 1.00 64.56 122 ALA A N 1
ATOM 983 C CA . ALA A 1 122 ? 20.175 2.167 12.743 1.00 64.56 122 ALA A CA 1
ATOM 984 C C . ALA A 1 122 ? 20.819 2.330 14.141 1.00 64.56 122 ALA A C 1
ATOM 986 O O . ALA A 1 122 ? 21.121 1.333 14.800 1.00 64.56 122 ALA A O 1
ATOM 987 N N . LYS A 1 123 ? 21.112 3.565 14.569 1.00 67.88 123 LYS A N 1
ATOM 988 C CA . LYS A 1 123 ? 21.755 3.883 15.857 1.00 67.88 123 LYS A CA 1
ATOM 989 C C . LYS A 1 123 ? 20.704 4.309 16.892 1.00 67.88 123 LYS A C 1
ATOM 991 O O . LYS A 1 123 ? 19.528 4.458 16.571 1.00 67.88 123 LYS A O 1
ATOM 996 N N . GLU A 1 124 ? 21.123 4.474 18.150 1.00 59.84 124 GLU A N 1
ATOM 997 C CA . GLU A 1 124 ? 20.269 5.065 19.192 1.00 59.84 124 GLU A CA 1
ATOM 998 C C . GLU A 1 124 ? 19.807 6.466 18.748 1.00 59.84 124 GLU A C 1
ATOM 1000 O O . GLU A 1 124 ? 20.643 7.308 18.423 1.00 59.84 124 GLU A O 1
ATOM 1005 N N . GLY A 1 125 ? 18.487 6.681 18.688 1.00 72.62 125 GLY A N 1
ATOM 1006 C CA . GLY A 1 125 ? 17.842 7.809 18.002 1.00 72.62 125 GLY A CA 1
ATOM 1007 C C . GLY A 1 125 ? 16.886 7.305 16.919 1.00 72.62 125 GLY A C 1
ATOM 1008 O O . GLY A 1 125 ? 15.717 7.062 17.207 1.00 72.62 125 GLY A O 1
ATOM 1009 N N . GLY A 1 126 ? 17.401 7.011 15.722 1.00 77.62 126 GLY A N 1
ATOM 1010 C CA . GLY A 1 126 ? 16.584 6.630 14.564 1.00 77.62 126 GLY A CA 1
ATOM 1011 C C . GLY A 1 126 ? 15.657 5.424 14.758 1.00 77.62 126 GLY A C 1
ATOM 1012 O O . GLY A 1 126 ? 14.498 5.471 14.358 1.00 77.62 126 GLY A O 1
ATOM 1013 N N . TYR A 1 127 ? 16.075 4.361 15.460 1.00 78.12 127 TYR A N 1
ATOM 1014 C CA . TYR A 1 127 ? 15.148 3.247 15.749 1.00 78.12 127 TYR A CA 1
ATOM 1015 C C . TYR A 1 127 ? 13.957 3.672 16.628 1.00 78.12 127 TYR A C 1
ATOM 1017 O O . TYR A 1 127 ? 12.840 3.187 16.436 1.00 78.12 127 TYR A O 1
ATOM 1025 N N . GLN A 1 128 ? 14.187 4.555 17.606 1.00 83.50 128 GLN A N 1
ATOM 1026 C CA . GLN A 1 128 ? 13.119 5.058 18.474 1.00 83.50 128 GLN A CA 1
ATOM 1027 C C . GLN A 1 128 ? 12.180 5.977 17.694 1.00 83.50 128 GLN A C 1
ATOM 1029 O O . GLN A 1 128 ? 10.968 5.840 17.843 1.00 83.50 128 GLN A O 1
ATOM 1034 N N . ASP A 1 129 ? 12.726 6.817 16.814 1.00 84.69 129 ASP A N 1
ATOM 1035 C CA . ASP A 1 129 ? 11.948 7.695 15.938 1.00 84.69 129 ASP A CA 1
ATOM 1036 C C . ASP A 1 129 ? 11.086 6.885 14.955 1.00 84.69 129 ASP A C 1
ATOM 1038 O O . ASP A 1 129 ? 9.887 7.132 14.839 1.00 84.69 129 ASP A O 1
ATOM 1042 N N . ILE A 1 130 ? 11.643 5.839 14.328 1.00 82.81 130 ILE A N 1
ATOM 1043 C CA . ILE A 1 130 ? 10.896 4.907 13.463 1.00 82.81 130 ILE A CA 1
ATOM 1044 C C . ILE A 1 130 ? 9.771 4.224 14.234 1.00 82.81 130 ILE A C 1
ATOM 1046 O O . ILE A 1 130 ? 8.644 4.134 13.737 1.00 82.81 130 ILE A O 1
ATOM 1050 N N . LYS A 1 131 ? 10.055 3.736 15.445 1.00 85.06 131 LYS A N 1
ATOM 1051 C CA . LYS A 1 131 ? 9.043 3.080 16.274 1.00 85.06 131 LYS A CA 1
ATOM 1052 C C . LYS A 1 131 ? 7.930 4.055 16.657 1.00 85.06 131 LYS A C 1
ATOM 1054 O O . LYS A 1 131 ? 6.766 3.701 16.504 1.00 85.06 131 LYS A O 1
ATOM 1059 N N . GLY A 1 132 ? 8.283 5.262 17.099 1.00 89.88 132 GLY A N 1
ATOM 1060 C CA . GLY A 1 132 ? 7.323 6.300 17.482 1.00 89.88 132 GLY A CA 1
ATOM 1061 C C . GLY A 1 132 ? 6.442 6.735 16.312 1.00 89.88 132 GLY A C 1
ATOM 1062 O O . GLY A 1 132 ? 5.224 6.781 16.448 1.00 89.88 132 GLY A O 1
ATOM 1063 N N . LEU A 1 133 ? 7.027 6.958 15.131 1.00 90.38 133 LEU A N 1
ATOM 1064 C CA . LEU A 1 133 ? 6.246 7.285 13.937 1.00 90.38 133 LEU A CA 1
ATOM 1065 C C . LEU A 1 133 ? 5.333 6.127 13.518 1.00 90.38 133 LEU A C 1
ATOM 1067 O O . LEU A 1 133 ? 4.187 6.351 13.142 1.00 90.38 133 LEU A O 1
ATOM 1071 N N . THR A 1 134 ? 5.814 4.884 13.616 1.00 88.25 134 THR A N 1
ATOM 1072 C CA . THR A 1 134 ? 4.989 3.703 13.324 1.00 88.25 134 THR A CA 1
ATOM 1073 C C . THR A 1 134 ? 3.787 3.629 14.266 1.00 88.25 134 THR A C 1
ATOM 1075 O O . THR A 1 134 ? 2.679 3.386 13.801 1.00 88.25 134 THR A O 1
ATOM 1078 N N . GLU A 1 135 ? 3.983 3.862 15.566 1.00 93.88 135 GLU A N 1
ATOM 1079 C CA . GLU A 1 135 ? 2.897 3.903 16.557 1.00 93.88 135 GLU A CA 1
ATOM 1080 C C . GLU A 1 135 ? 1.877 4.997 16.214 1.00 93.88 135 GLU A C 1
ATOM 1082 O O . GLU A 1 135 ? 0.697 4.686 16.080 1.00 93.88 135 GLU A O 1
ATOM 1087 N N . ASN A 1 136 ? 2.326 6.225 15.931 1.00 94.88 136 ASN A N 1
ATOM 1088 C CA . ASN A 1 136 ? 1.436 7.334 15.563 1.00 94.88 136 ASN A CA 1
ATOM 1089 C C . ASN A 1 136 ? 0.606 7.040 14.301 1.00 94.88 136 ASN A C 1
ATOM 1091 O O . ASN A 1 136 ? -0.586 7.337 14.255 1.00 94.88 136 ASN A O 1
ATOM 1095 N N . VAL A 1 137 ? 1.216 6.435 13.275 1.00 94.31 137 VAL A N 1
ATOM 1096 C CA . VAL A 1 137 ? 0.506 6.036 12.048 1.00 94.31 137 VAL A CA 1
ATOM 1097 C C . VAL A 1 137 ? -0.544 4.961 12.344 1.00 94.31 137 VAL A C 1
ATOM 1099 O O . VAL A 1 137 ? -1.647 5.010 11.798 1.00 94.31 137 VAL A O 1
ATOM 1102 N N . MET A 1 138 ? -0.226 3.985 13.198 1.00 95.50 138 MET A N 1
ATOM 1103 C CA . MET A 1 138 ? -1.177 2.936 13.579 1.00 95.50 138 MET A CA 1
ATOM 1104 C C . MET A 1 138 ? -2.331 3.476 14.428 1.00 95.50 138 MET A C 1
ATOM 1106 O O . MET A 1 138 ? -3.473 3.054 14.225 1.00 95.50 138 MET A O 1
ATOM 1110 N N . ASP A 1 139 ? -2.055 4.419 15.329 1.00 96.12 139 ASP A N 1
ATOM 1111 C CA . ASP A 1 139 ? -3.074 5.104 16.127 1.00 96.12 139 ASP A CA 1
ATOM 1112 C C . ASP A 1 139 ? -4.011 5.909 15.218 1.00 96.12 139 ASP A C 1
ATOM 1114 O O . ASP A 1 139 ? -5.223 5.714 15.279 1.00 96.12 139 ASP A O 1
ATOM 1118 N N . PHE A 1 140 ? -3.469 6.684 14.270 1.00 96.25 140 PHE A N 1
ATOM 1119 C CA . PHE A 1 140 ? -4.265 7.403 13.267 1.00 96.25 140 PHE A CA 1
ATOM 1120 C C . PHE A 1 140 ? -5.198 6.470 12.480 1.00 96.25 140 PHE A C 1
ATOM 1122 O O . PHE A 1 140 ? -6.388 6.736 12.324 1.00 96.25 140 PHE A O 1
ATOM 1129 N N . LEU A 1 141 ? -4.684 5.334 11.998 1.00 95.69 141 LEU A N 1
ATOM 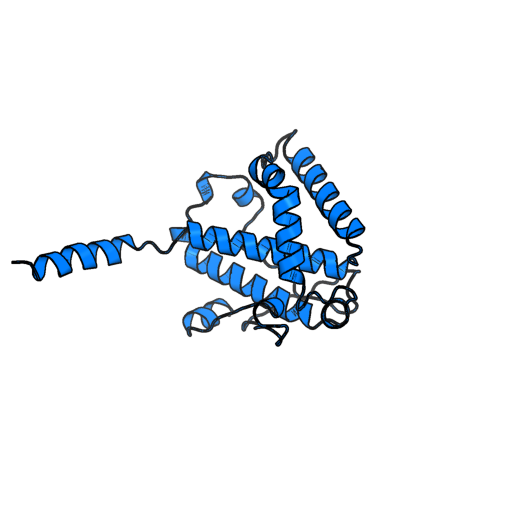1130 C CA . LEU A 1 141 ? -5.505 4.365 11.266 1.00 95.69 141 LEU A CA 1
ATOM 1131 C C . LEU A 1 141 ? -6.566 3.689 12.147 1.00 95.69 141 LEU A C 1
ATOM 1133 O O . LEU A 1 141 ? -7.611 3.264 11.647 1.00 95.69 141 LEU A O 1
ATOM 1137 N N . THR A 1 142 ? -6.298 3.568 13.445 1.00 94.81 142 THR A N 1
ATOM 1138 C CA . THR A 1 142 ? -7.262 3.058 14.423 1.00 94.81 142 THR A CA 1
ATOM 1139 C C . THR A 1 142 ? -8.357 4.089 14.699 1.00 94.81 142 THR A C 1
ATOM 1141 O O . THR A 1 142 ? -9.527 3.710 14.757 1.00 94.81 142 THR A O 1
ATOM 1144 N N . ASP A 1 143 ? -8.011 5.375 14.782 1.00 96.31 143 ASP A N 1
ATOM 1145 C CA . ASP A 1 143 ? -8.958 6.487 14.947 1.00 96.31 143 ASP A CA 1
ATOM 1146 C C . ASP A 1 143 ? -9.874 6.656 13.724 1.00 96.31 143 ASP A C 1
ATOM 1148 O O . ASP A 1 143 ? -11.061 6.948 13.864 1.00 96.31 143 ASP A O 1
ATOM 1152 N N . GLU A 1 144 ? -9.368 6.354 12.527 1.00 95.38 144 GLU A N 1
ATOM 1153 C CA . GLU A 1 144 ? -10.162 6.248 11.294 1.00 95.38 144 GLU A CA 1
ATOM 1154 C C . GLU A 1 144 ? -11.047 4.975 11.234 1.00 95.38 144 GLU A C 1
ATOM 1156 O O . GLU A 1 144 ? -11.755 4.716 10.250 1.00 95.38 144 GLU A O 1
ATOM 1161 N N . GLU A 1 145 ? -11.036 4.179 12.306 1.00 95.56 145 GLU A N 1
ATOM 1162 C CA . GLU A 1 145 ? -11.767 2.927 12.526 1.00 95.56 145 GLU A CA 1
ATOM 1163 C C . GLU A 1 145 ? -11.501 1.851 11.456 1.00 95.56 145 GLU A C 1
ATOM 1165 O O . GLU A 1 145 ? -12.387 1.049 11.130 1.00 95.56 145 GLU A O 1
ATOM 1170 N N . LEU A 1 146 ? -10.301 1.825 10.868 1.00 96.81 146 LEU A N 1
ATOM 1171 C CA . LEU A 1 146 ? -9.896 0.709 10.015 1.00 96.81 146 LEU A CA 1
ATOM 1172 C C . LEU A 1 146 ? -9.653 -0.519 10.892 1.00 96.81 146 LEU A C 1
ATOM 1174 O O . LEU A 1 146 ? -8.959 -0.446 11.906 1.00 96.81 146 LEU A O 1
ATOM 1178 N N . ASN A 1 147 ? -10.177 -1.673 10.478 1.00 96.25 147 ASN A N 1
ATOM 1179 C CA . ASN A 1 147 ? -9.818 -2.935 11.127 1.00 96.25 147 ASN A CA 1
ATOM 1180 C C . ASN A 1 147 ? -8.382 -3.364 10.762 1.00 96.25 147 ASN A C 1
ATOM 1182 O O . ASN A 1 147 ? -7.824 -2.893 9.777 1.00 96.25 147 ASN A O 1
ATOM 1186 N N . GLU A 1 148 ? -7.788 -4.305 11.501 1.00 96.69 148 GLU A N 1
ATOM 1187 C CA . GLU A 1 148 ? -6.385 -4.723 11.305 1.00 96.69 148 GLU A CA 1
ATOM 1188 C C . GLU A 1 148 ? -6.032 -5.111 9.850 1.00 96.69 148 GLU A C 1
ATOM 1190 O O . GLU A 1 148 ? -4.941 -4.802 9.362 1.00 96.69 148 GLU A O 1
ATOM 1195 N N . ALA A 1 149 ? -6.946 -5.769 9.125 1.00 97.25 149 ALA A N 1
ATOM 1196 C CA . ALA A 1 149 ? -6.719 -6.146 7.729 1.00 97.25 149 ALA A CA 1
ATOM 1197 C C . ALA A 1 149 ? -6.725 -4.916 6.810 1.00 97.25 149 ALA A C 1
ATOM 1199 O O . ALA A 1 149 ? -5.875 -4.787 5.925 1.00 97.25 149 ALA A O 1
ATOM 1200 N N . GLU A 1 150 ? -7.667 -4.002 7.042 1.00 97.62 150 GLU A N 1
ATOM 1201 C CA . GLU A 1 150 ? -7.782 -2.721 6.347 1.00 97.62 150 GLU A CA 1
ATOM 1202 C C . GLU A 1 150 ? -6.566 -1.817 6.610 1.00 97.62 150 GLU A C 1
ATOM 1204 O O . GLU A 1 150 ? -6.026 -1.239 5.666 1.00 97.62 150 GLU A O 1
ATOM 1209 N N . GLN A 1 151 ? -6.073 -1.771 7.851 1.00 97.25 151 GLN A N 1
ATOM 1210 C CA . GLN A 1 151 ? -4.853 -1.049 8.229 1.00 97.25 151 GLN A CA 1
ATOM 1211 C C . GLN A 1 151 ? -3.646 -1.558 7.435 1.00 97.25 151 GLN A C 1
ATOM 1213 O O . GLN A 1 151 ? -2.970 -0.777 6.762 1.00 97.25 151 GLN A O 1
ATOM 1218 N N . LEU A 1 152 ? -3.418 -2.880 7.423 1.00 96.50 152 LEU A N 1
ATOM 1219 C CA . LEU A 1 152 ? -2.327 -3.472 6.644 1.00 96.50 152 LEU A CA 1
ATOM 1220 C C . LEU A 1 152 ? -2.466 -3.155 5.149 1.00 96.50 152 LEU A C 1
ATOM 1222 O O . LEU A 1 152 ? -1.480 -2.827 4.488 1.00 96.50 152 LEU A O 1
ATOM 1226 N N . TYR A 1 153 ? -3.683 -3.234 4.609 1.00 96.56 153 TYR A N 1
ATOM 1227 C CA . TYR A 1 153 ? -3.937 -2.927 3.205 1.00 96.56 153 TYR A CA 1
ATOM 1228 C C . TYR A 1 153 ? -3.586 -1.473 2.856 1.00 96.56 153 TYR A C 1
ATOM 1230 O O . TYR A 1 153 ? -2.946 -1.232 1.828 1.00 96.56 153 TYR A O 1
ATOM 1238 N N . ILE A 1 154 ? -3.949 -0.513 3.713 1.00 96.56 154 ILE A N 1
ATOM 1239 C CA . ILE A 1 154 ? -3.616 0.905 3.522 1.00 96.56 154 ILE A CA 1
ATOM 1240 C C . ILE A 1 154 ? -2.117 1.165 3.637 1.00 96.56 154 ILE A C 1
ATOM 1242 O O . ILE A 1 154 ? -1.577 1.882 2.795 1.00 96.56 154 ILE A O 1
ATOM 1246 N N . LEU A 1 155 ? -1.418 0.547 4.590 1.00 94.56 155 LEU A N 1
ATOM 1247 C CA . LEU A 1 155 ? 0.039 0.686 4.698 1.00 94.56 155 LEU A CA 1
ATOM 1248 C C . LEU A 1 155 ? 0.748 0.223 3.417 1.00 94.56 155 LEU A C 1
ATOM 1250 O O . LEU A 1 155 ? 1.655 0.894 2.921 1.00 94.56 155 LEU A O 1
ATOM 1254 N N . VAL A 1 156 ? 0.303 -0.891 2.824 1.00 94.50 156 VAL A N 1
ATOM 1255 C CA . VAL A 1 156 ? 0.854 -1.367 1.545 1.00 94.50 156 VAL A CA 1
ATOM 1256 C C . VAL A 1 156 ? 0.456 -0.449 0.381 1.00 94.50 156 VAL A C 1
ATOM 1258 O O . VAL A 1 156 ? 1.262 -0.229 -0.526 1.00 94.50 156 VAL A O 1
ATOM 1261 N N . ALA A 1 157 ? -0.745 0.136 0.399 1.00 92.62 157 ALA A N 1
ATOM 1262 C CA . ALA A 1 157 ? -1.167 1.123 -0.597 1.00 92.62 157 ALA A CA 1
ATOM 1263 C C . ALA A 1 157 ? -0.345 2.426 -0.518 1.00 92.62 157 ALA A C 1
ATOM 1265 O O . ALA A 1 157 ? 0.035 2.966 -1.562 1.00 92.62 157 ALA A O 1
ATOM 1266 N N . LEU A 1 158 ? -0.008 2.889 0.691 1.00 90.50 158 LEU A N 1
ATOM 1267 C CA . LEU A 1 158 ? 0.893 4.021 0.922 1.00 90.50 158 LEU A CA 1
ATOM 1268 C C . LEU A 1 158 ? 2.301 3.700 0.408 1.00 90.50 158 LEU A C 1
ATOM 1270 O O . LEU A 1 158 ? 2.852 4.463 -0.385 1.00 90.50 158 LEU A O 1
ATOM 1274 N N . LEU A 1 159 ? 2.848 2.529 0.760 1.00 89.00 159 LEU A N 1
ATOM 1275 C CA . LEU A 1 159 ? 4.138 2.062 0.240 1.00 89.00 159 LEU A CA 1
ATOM 1276 C C . LEU A 1 159 ? 4.157 2.058 -1.293 1.00 89.00 159 LEU A C 1
ATOM 1278 O O . LEU A 1 159 ? 5.115 2.532 -1.906 1.00 89.00 159 LEU A O 1
ATOM 1282 N N . ARG A 1 160 ? 3.088 1.558 -1.923 1.00 89.19 160 ARG A N 1
ATOM 1283 C CA . ARG A 1 160 ? 2.927 1.556 -3.382 1.00 89.19 160 ARG A CA 1
ATOM 1284 C C . ARG A 1 160 ? 2.980 2.972 -3.949 1.00 89.19 160 ARG A C 1
ATOM 1286 O O . ARG A 1 160 ? 3.666 3.192 -4.945 1.00 89.19 160 ARG A O 1
ATOM 1293 N N . ALA A 1 161 ? 2.261 3.920 -3.348 1.00 84.94 161 ALA A N 1
ATOM 1294 C CA . ALA A 1 161 ? 2.256 5.315 -3.787 1.00 84.94 161 ALA A CA 1
ATOM 1295 C C . ALA A 1 161 ? 3.659 5.937 -3.701 1.00 84.94 161 ALA A C 1
ATOM 1297 O O . ALA A 1 161 ? 4.141 6.492 -4.690 1.00 84.94 161 ALA A O 1
ATOM 1298 N N . THR A 1 162 ? 4.353 5.746 -2.578 1.00 80.75 162 THR A N 1
ATOM 1299 C CA . THR A 1 162 ? 5.730 6.223 -2.382 1.00 80.75 162 THR A CA 1
ATOM 1300 C C . THR A 1 162 ? 6.692 5.611 -3.395 1.00 80.75 162 THR A C 1
ATOM 1302 O O . THR A 1 162 ? 7.464 6.333 -4.025 1.00 80.75 162 THR A O 1
ATOM 1305 N N . LYS A 1 163 ? 6.612 4.294 -3.625 1.00 79.69 163 LYS A N 1
ATOM 1306 C CA . LYS A 1 163 ? 7.441 3.599 -4.620 1.00 79.69 163 LYS A CA 1
ATOM 1307 C C . LYS A 1 163 ? 7.207 4.157 -6.022 1.00 79.69 163 LYS A C 1
ATOM 1309 O O . LYS A 1 163 ? 8.176 4.441 -6.715 1.00 79.69 163 LYS A O 1
ATOM 1314 N N . VAL A 1 164 ? 5.955 4.396 -6.427 1.00 77.81 164 VAL A N 1
ATOM 1315 C CA . VAL A 1 164 ? 5.638 5.041 -7.718 1.00 77.81 164 VAL A CA 1
ATOM 1316 C C . VAL A 1 164 ? 6.269 6.426 -7.834 1.00 77.81 164 VAL A C 1
ATOM 1318 O O . VAL A 1 164 ? 6.882 6.716 -8.859 1.00 77.81 164 VAL A O 1
ATOM 1321 N N . CYS A 1 165 ? 6.179 7.261 -6.798 1.00 70.31 165 CYS A N 1
ATOM 1322 C CA . CYS A 1 165 ? 6.839 8.568 -6.794 1.00 70.31 165 CYS A CA 1
ATOM 1323 C C . CYS A 1 165 ? 8.362 8.438 -6.944 1.00 70.31 165 CYS A C 1
ATOM 1325 O O . CYS A 1 165 ? 8.953 9.173 -7.733 1.00 70.31 165 CYS A O 1
ATOM 1327 N N . GLN A 1 166 ? 8.980 7.466 -6.264 1.00 67.50 166 GLN A N 1
ATOM 1328 C CA . GLN A 1 166 ? 10.408 7.175 -6.406 1.00 67.50 166 GLN A CA 1
ATOM 1329 C C . GLN A 1 166 ? 10.774 6.780 -7.844 1.00 67.50 166 GLN A C 1
ATOM 1331 O O . GLN A 1 166 ? 11.779 7.269 -8.344 1.00 67.50 166 GLN A O 1
ATOM 1336 N N . PHE A 1 167 ? 9.963 5.976 -8.548 1.00 65.69 167 PHE A N 1
ATOM 1337 C CA . PHE A 1 167 ? 10.197 5.688 -9.977 1.00 65.69 167 PHE A CA 1
ATOM 1338 C C . PHE A 1 167 ? 10.098 6.921 -10.859 1.00 65.69 167 PHE A C 1
ATOM 1340 O O . PHE A 1 167 ? 10.907 7.093 -11.766 1.00 65.69 167 PHE A O 1
ATOM 1347 N N . VAL A 1 168 ? 9.079 7.752 -10.633 1.00 64.75 168 VAL A N 1
ATOM 1348 C CA . VAL A 1 168 ? 8.877 8.964 -11.431 1.00 64.75 168 VAL A CA 1
ATOM 1349 C C . VAL A 1 168 ? 10.058 9.916 -11.248 1.00 64.75 168 VAL A C 1
ATOM 1351 O O . VAL A 1 168 ? 10.536 10.470 -12.232 1.00 64.75 168 VAL A O 1
ATOM 1354 N N . GLN A 1 169 ? 10.552 10.064 -10.015 1.00 59.47 169 GLN A N 1
ATOM 1355 C CA . GLN A 1 169 ? 11.743 10.860 -9.711 1.00 59.47 169 GLN A CA 1
ATOM 1356 C C . GLN A 1 169 ? 13.025 10.250 -10.283 1.00 59.47 169 GLN A C 1
ATOM 1358 O O . GLN A 1 169 ? 13.848 10.991 -10.812 1.00 59.47 169 GLN A O 1
ATOM 1363 N N . ALA A 1 170 ? 13.179 8.924 -10.208 1.00 60.72 170 ALA A N 1
ATOM 1364 C CA . ALA A 1 170 ? 14.308 8.208 -10.798 1.00 60.72 170 ALA A CA 1
ATOM 1365 C C . ALA A 1 170 ? 14.388 8.427 -12.312 1.00 60.72 170 ALA A C 1
ATOM 1367 O O . ALA A 1 170 ? 15.473 8.571 -12.866 1.00 60.72 170 ALA A O 1
ATOM 1368 N N . GLY A 1 171 ? 13.222 8.450 -12.968 1.00 54.53 171 GLY A N 1
ATOM 1369 C CA . GLY A 1 171 ? 13.095 8.554 -14.412 1.00 54.53 171 GLY A CA 1
ATOM 1370 C C . GLY A 1 171 ? 13.726 7.375 -15.159 1.00 54.53 171 GLY A C 1
ATOM 1371 O O . GLY A 1 171 ? 14.520 6.592 -14.645 1.00 54.53 171 GLY A O 1
ATOM 1372 N N . SER A 1 172 ? 13.365 7.225 -16.430 1.00 56.56 172 SER A N 1
ATOM 1373 C CA . SER A 1 172 ? 14.245 6.497 -17.350 1.00 56.56 172 SER A CA 1
ATOM 1374 C C . SER A 1 172 ? 15.418 7.417 -17.683 1.00 56.56 172 SER A C 1
ATOM 1376 O O . SER A 1 172 ? 15.191 8.613 -17.880 1.00 56.56 172 SER A O 1
ATOM 1378 N N . ASN A 1 173 ? 16.640 6.889 -17.792 1.00 57.44 173 ASN A N 1
ATOM 1379 C CA . ASN A 1 173 ? 17.748 7.659 -18.350 1.00 57.44 173 ASN A CA 1
ATOM 1380 C C . ASN A 1 173 ? 17.399 8.008 -19.806 1.00 57.44 173 ASN A C 1
ATOM 1382 O O . ASN A 1 173 ? 17.532 7.197 -20.720 1.00 57.44 173 ASN A O 1
ATOM 1386 N N . THR A 1 174 ? 16.871 9.211 -20.012 1.00 57.22 174 THR A N 1
ATOM 1387 C CA . THR A 1 174 ? 16.488 9.720 -21.332 1.00 57.22 174 THR A CA 1
ATOM 1388 C C . THR A 1 174 ? 17.646 10.443 -22.003 1.00 57.22 174 THR A C 1
ATOM 1390 O O . THR A 1 174 ? 17.449 10.998 -23.078 1.00 57.22 174 THR A O 1
ATOM 1393 N N . THR A 1 175 ? 18.854 10.415 -21.425 1.00 57.31 175 THR A N 1
ATOM 1394 C CA . THR A 1 175 ? 20.041 11.089 -21.972 1.00 57.31 175 THR A CA 1
ATOM 1395 C C . THR A 1 175 ? 20.353 10.593 -23.377 1.00 57.31 175 THR A C 1
ATOM 1397 O O . THR A 1 175 ? 20.604 11.407 -24.254 1.00 57.3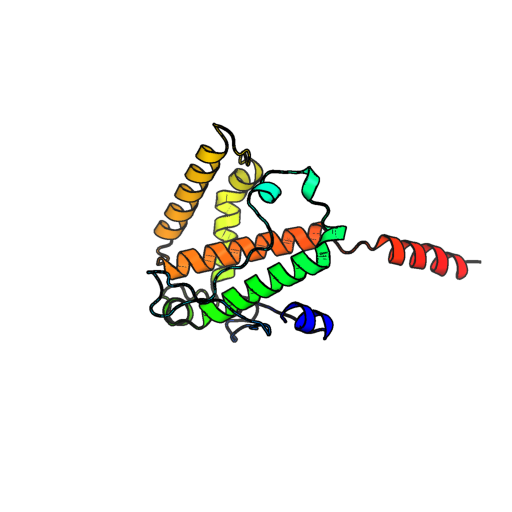1 175 THR A O 1
ATOM 1400 N N . GLU A 1 176 ? 20.240 9.289 -23.643 1.00 50.75 176 GLU A N 1
ATOM 1401 C CA . GLU A 1 176 ? 20.443 8.748 -24.993 1.00 50.75 176 GLU A CA 1
ATOM 1402 C C . GLU A 1 176 ? 19.359 9.207 -25.979 1.00 50.75 176 GLU A C 1
ATOM 1404 O O . GLU A 1 176 ? 19.677 9.614 -27.092 1.00 50.75 176 GLU A O 1
ATOM 1409 N N . MET A 1 177 ? 18.081 9.218 -25.580 1.00 53.19 177 MET A N 1
ATOM 1410 C CA . MET A 1 177 ? 17.005 9.766 -26.422 1.00 53.19 177 MET A CA 1
ATOM 1411 C C . MET A 1 177 ? 17.163 11.274 -26.639 1.00 53.19 177 MET A C 1
ATOM 1413 O O . MET A 1 177 ? 16.882 11.774 -27.723 1.00 53.19 177 MET A O 1
ATOM 1417 N N . HIS A 1 178 ? 17.635 11.998 -25.628 1.00 51.22 178 HIS A N 1
ATOM 1418 C CA . HIS A 1 178 ? 17.936 13.417 -25.706 1.00 51.22 178 HIS A CA 1
ATOM 1419 C C . HIS A 1 178 ? 19.122 13.681 -26.637 1.00 51.22 178 HIS A C 1
ATOM 1421 O O . HIS A 1 178 ? 19.047 14.587 -27.460 1.00 51.22 178 HIS A O 1
ATOM 1427 N N . GLU A 1 179 ? 20.177 12.866 -26.582 1.00 52.00 179 GLU A N 1
ATOM 1428 C CA . GLU A 1 179 ? 21.305 12.929 -27.510 1.00 52.00 179 GLU A CA 1
ATOM 1429 C C . GLU A 1 179 ? 20.896 12.592 -28.941 1.00 52.00 179 GLU A C 1
ATOM 1431 O O . GLU A 1 179 ? 21.339 13.278 -29.858 1.00 52.00 179 GLU A O 1
ATOM 1436 N N . ILE A 1 180 ? 20.054 11.575 -29.146 1.00 55.69 180 ILE A N 1
ATOM 1437 C CA . ILE A 1 180 ? 19.502 11.245 -30.465 1.00 55.69 180 ILE A CA 1
ATOM 1438 C C . ILE A 1 180 ? 18.679 12.423 -30.980 1.00 55.69 180 ILE A C 1
ATOM 1440 O O . ILE A 1 180 ? 18.915 12.872 -32.091 1.00 55.69 180 ILE A O 1
ATOM 1444 N N . LEU A 1 181 ? 17.787 12.999 -30.169 1.00 50.78 181 LEU A N 1
ATOM 1445 C CA . LEU A 1 181 ? 17.007 14.176 -30.560 1.00 50.78 181 LEU A CA 1
ATOM 1446 C C . LEU A 1 181 ? 17.900 15.392 -30.846 1.00 50.78 181 LEU A C 1
ATOM 1448 O O . LEU A 1 181 ? 17.674 16.084 -31.830 1.00 50.78 181 LEU A O 1
ATOM 1452 N N . LEU A 1 182 ? 18.933 15.650 -30.042 1.00 49.25 182 LEU A N 1
ATOM 1453 C CA . LEU A 1 182 ? 19.880 16.744 -30.277 1.00 49.25 182 LEU A CA 1
ATOM 1454 C C . LEU A 1 182 ? 20.705 16.529 -31.553 1.00 49.25 182 LEU A C 1
ATOM 1456 O O . LEU A 1 182 ? 20.909 17.481 -32.304 1.00 49.25 182 LEU A O 1
ATOM 1460 N N . LYS A 1 183 ? 21.155 15.296 -31.813 1.00 57.06 183 LYS A N 1
ATOM 1461 C CA . LYS A 1 183 ? 21.955 14.936 -32.993 1.00 57.06 183 LYS A CA 1
ATOM 1462 C C . LYS A 1 183 ? 21.099 14.874 -34.268 1.00 57.06 183 LYS A C 1
ATOM 1464 O O . LYS A 1 183 ? 21.535 15.382 -35.295 1.00 57.06 183 LYS A O 1
ATOM 1469 N N . ASP A 1 184 ? 19.874 14.353 -34.204 1.00 49.00 184 ASP A N 1
ATOM 1470 C CA . ASP A 1 184 ? 18.973 14.213 -35.360 1.00 49.00 184 ASP A CA 1
ATOM 1471 C C . ASP A 1 184 ? 18.233 15.515 -35.709 1.00 49.00 184 ASP A C 1
ATOM 1473 O O . ASP A 1 184 ? 18.072 15.828 -36.893 1.00 49.00 184 ASP A O 1
ATOM 1477 N N . VAL A 1 185 ? 17.830 16.330 -34.720 1.00 45.19 185 VAL A N 1
ATOM 1478 C CA . VAL A 1 185 ? 17.203 17.646 -34.976 1.00 45.19 185 VAL A CA 1
ATOM 1479 C C . VAL A 1 185 ? 18.228 18.648 -35.520 1.00 45.19 185 VAL A C 1
ATOM 1481 O O . VAL A 1 185 ? 17.873 19.485 -36.349 1.00 45.19 185 VAL A O 1
ATOM 1484 N N . GLN A 1 186 ? 19.513 18.530 -35.159 1.00 44.72 186 GLN A N 1
ATOM 1485 C CA . GLN A 1 186 ? 20.579 19.330 -35.781 1.00 44.72 186 GLN A CA 1
ATOM 1486 C C . GLN A 1 186 ? 20.883 18.927 -37.235 1.00 44.72 186 GLN A C 1
ATOM 1488 O O . GLN A 1 186 ? 21.366 19.765 -37.992 1.00 44.72 186 GLN A O 1
ATOM 1493 N N . ILE A 1 187 ? 20.546 17.706 -37.670 1.00 42.66 187 ILE A N 1
ATOM 1494 C CA . ILE A 1 187 ? 20.692 17.284 -39.078 1.00 42.66 187 ILE A CA 1
ATOM 1495 C C . ILE A 1 187 ? 19.584 17.874 -39.974 1.00 42.66 187 ILE A C 1
ATOM 1497 O O . ILE A 1 187 ? 19.764 17.967 -41.185 1.00 42.66 187 ILE A O 1
ATOM 1501 N N . HIS A 1 188 ? 18.464 18.330 -39.402 1.00 35.84 188 HIS A N 1
ATOM 1502 C CA . HIS A 1 188 ? 17.325 18.886 -40.153 1.00 35.84 188 HIS A CA 1
ATOM 1503 C C . HIS A 1 188 ? 17.266 20.428 -40.151 1.00 35.84 188 HIS A C 1
ATOM 1505 O O . HIS A 1 188 ? 16.287 21.004 -40.625 1.00 35.84 188 HIS A O 1
ATOM 1511 N N . LEU A 1 189 ? 18.300 21.102 -39.631 1.00 36.38 189 LEU A N 1
ATOM 1512 C CA . LEU A 1 189 ? 18.414 22.569 -39.580 1.00 36.38 189 LEU A CA 1
ATOM 1513 C C . LEU A 1 189 ? 19.676 23.115 -40.281 1.00 36.38 189 LEU A C 1
ATOM 1515 O O . LEU A 1 189 ? 20.151 24.196 -39.931 1.00 36.38 189 LEU A O 1
ATOM 1519 N N . VAL A 1 190 ? 20.196 22.399 -41.286 1.00 39.66 190 VAL A N 1
ATOM 1520 C CA . VAL A 1 190 ? 21.216 22.909 -42.225 1.00 39.66 190 VAL A CA 1
ATOM 1521 C C . VAL A 1 190 ? 20.615 23.077 -43.613 1.00 39.66 190 VAL A C 1
ATOM 1523 O O . VAL A 1 190 ? 19.960 22.121 -44.082 1.00 39.66 190 VAL A O 1
#

Foldseek 3Di:
DLLVQVVVVDDWAALQVPLNPLTDQGDDDFDFDDDPLAPGTAGDLDALDDLVCLQDPVNPLCQVCVSVLRSNLRSLRNRNSRLCPGCCNVVPPCVCSHCLVVLLVVLCVVCVVLVVPQNSDPDPRRVVSVVVVVVVLVVVCVVVVRDPSRSVSSVSVNVSVVSVVSDVVSDHPCVVVVVCCVVVVVVVPD